Protein AF-0000000070241646 (afdb_homodimer)

Foldseek 3Di:
DCQQVLVQQLVCPDPVCPPWDKGKGDPDQQKIKMKTWAAQVQDDPVQFRDCVVVVVRQVVGNLSSLCSNPRWFRKDWDDKDKDFDDTDRGAMKMKIKGWPDDDQAKTKMKIWIAGPVGDTGMIMMTMMGGDPHTDDVVSRRDDDD/DCQQVLVQQLVCPDPVCPPWDKGKGDPDQQKIKMKTWAAQVQDDPVQFRDCVVVVVRQVVGNLSSLCSNPRWFRKDWDDKDKDFDATDRGAMKMKIKGWPDDDQAKTKMKIWIAGPVGDTGMIMMTMMGGDPHTDDVVSSRDDDD

pLDDT: mean 97.28, std 4.85, range [57.12, 99.0]

Sequence (290 aa):
MDHYRKLERMYHETPCNSDLDLTLSITGPGEAELRLAVDESMHHAADGVHGSYYFKALDDATFFAANSLIEDVFVLTTDFHIQLTRPVSTGQLRAEAEVVNDHPRQLIADGVLYDGDGNQLARGTGTFGKSDVELDAEMGYELSSMDHYRKLERMYHETPCNSDLDLTLSITGPGEAELRLAVDESMHHAADGVHGSYYFKALDDATFFAANSLIEDVFVLTTDFHIQLTRPVSTGQLRAEAEVVNDHPRQLIADGVLYDGDGNQLARGTGTFGKSDVELDAEMGYELSS

Structure (mmCIF, N/CA/C/O backbone):
data_AF-0000000070241646-model_v1
#
loop_
_entity.id
_entity.type
_entity.pdbx_description
1 polymer 'Esterase domain protein'
#
loop_
_atom_site.group_PDB
_atom_site.id
_atom_site.type_symbol
_atom_site.label_atom_id
_atom_site.label_alt_id
_atom_site.label_comp_id
_atom_site.label_asym_id
_atom_site.label_entity_id
_atom_site.label_seq_id
_atom_site.pdbx_PDB_ins_code
_atom_site.Cartn_x
_atom_site.Cartn_y
_atom_site.Cartn_z
_atom_site.occupancy
_atom_site.B_iso_or_equiv
_atom_site.auth_seq_id
_atom_site.auth_comp_id
_atom_site.auth_asym_id
_atom_site.auth_atom_id
_atom_site.pdbx_PDB_model_num
ATOM 1 N N . MET A 1 1 ? 0.941 28.469 13.008 1 57.94 1 MET A N 1
ATOM 2 C CA . MET A 1 1 ? 2.301 28.719 12.539 1 57.94 1 MET A CA 1
ATOM 3 C C . MET A 1 1 ? 3.139 27.438 12.602 1 57.94 1 MET A C 1
ATOM 5 O O . MET A 1 1 ? 3.924 27.156 11.695 1 57.94 1 MET A O 1
ATOM 9 N N . ASP A 1 2 ? 2.59 26.516 13.508 1 90.12 2 ASP A N 1
ATOM 10 C CA . ASP A 1 2 ? 3.414 25.344 13.812 1 90.12 2 ASP A CA 1
ATOM 11 C C . ASP A 1 2 ? 2.768 24.062 13.289 1 90.12 2 ASP A C 1
ATOM 13 O O . ASP A 1 2 ? 3.076 22.969 13.766 1 90.12 2 ASP A O 1
ATOM 17 N N . HIS A 1 3 ? 1.911 24.375 12.289 1 97.69 3 HIS A N 1
ATOM 18 C CA . HIS A 1 3 ? 1.068 23.281 11.82 1 97.69 3 HIS A CA 1
ATOM 19 C C . HIS A 1 3 ? 1.901 22.188 11.148 1 97.69 3 HIS A C 1
ATOM 21 O O . HIS A 1 3 ? 1.771 21.016 11.477 1 97.69 3 HIS A O 1
ATOM 27 N N . TYR A 1 4 ? 2.852 22.562 10.273 1 98.25 4 TYR A N 1
ATOM 28 C CA . TYR A 1 4 ? 3.656 21.609 9.523 1 98.25 4 TYR A CA 1
ATOM 29 C C . TYR A 1 4 ? 4.535 20.781 10.453 1 98.25 4 TYR A C 1
ATOM 31 O O . TYR A 1 4 ? 4.617 19.562 10.32 1 98.25 4 TYR A O 1
ATOM 39 N N . ARG A 1 5 ? 5.129 21.422 11.383 1 98 5 ARG A N 1
ATOM 40 C CA . ARG A 1 5 ? 6.023 20.75 12.32 1 98 5 ARG A CA 1
ATOM 41 C C . ARG A 1 5 ? 5.242 19.812 13.242 1 98 5 ARG A C 1
ATOM 43 O O . ARG A 1 5 ? 5.719 18.719 13.578 1 98 5 ARG A O 1
ATOM 50 N N . LYS A 1 6 ? 4.09 20.203 13.641 1 98.38 6 LYS A N 1
ATOM 51 C CA . LYS A 1 6 ? 3.24 19.344 14.461 1 98.38 6 LYS A CA 1
ATOM 52 C C . LYS A 1 6 ? 2.811 18.094 13.688 1 98.38 6 LYS A C 1
ATOM 54 O O . LYS A 1 6 ? 2.803 16.984 14.227 1 98.38 6 LYS A O 1
ATOM 59 N N . LEU A 1 7 ? 2.455 18.281 12.406 1 98.56 7 LEU A N 1
ATOM 60 C CA . LEU A 1 7 ? 2.105 17.141 11.562 1 98.56 7 LEU A CA 1
ATOM 61 C C . LEU A 1 7 ? 3.291 16.203 11.406 1 98.56 7 LEU A C 1
ATOM 63 O O . LEU A 1 7 ? 3.129 14.977 11.477 1 98.56 7 LEU A O 1
ATOM 67 N N . GLU A 1 8 ? 4.473 16.766 11.164 1 98.5 8 GLU A N 1
ATOM 68 C CA . GLU A 1 8 ? 5.676 15.953 11.008 1 98.5 8 GLU A CA 1
ATOM 69 C C . GLU A 1 8 ? 5.969 15.141 12.266 1 98.5 8 GLU A C 1
ATOM 71 O O . GLU A 1 8 ? 6.293 13.953 12.188 1 98.5 8 GLU A O 1
ATOM 76 N N . ARG A 1 9 ? 5.824 15.766 13.406 1 97.88 9 ARG A N 1
ATOM 77 C CA . ARG A 1 9 ? 6.023 15.055 14.664 1 97.88 9 ARG A CA 1
ATOM 78 C C . ARG A 1 9 ? 5.004 13.93 14.828 1 97.88 9 ARG A C 1
ATOM 80 O O . ARG A 1 9 ? 5.363 12.812 15.195 1 97.88 9 ARG A O 1
ATOM 87 N N . MET A 1 10 ? 3.752 14.281 14.609 1 98.12 10 MET A N 1
ATOM 88 C CA . MET A 1 10 ? 2.682 13.289 14.68 1 98.12 10 MET A CA 1
ATOM 89 C C . MET A 1 10 ? 3.014 12.07 13.82 1 98.12 10 MET A C 1
ATOM 91 O O . MET A 1 10 ? 2.865 10.938 14.273 1 98.12 10 MET A O 1
ATOM 95 N N . TYR A 1 11 ? 3.51 12.32 12.609 1 98.56 11 TYR A N 1
ATOM 96 C CA . TYR A 1 11 ? 3.879 11.25 11.688 1 98.56 11 TYR A CA 1
ATOM 97 C C . TYR A 1 11 ? 4.988 10.383 12.266 1 98.56 11 TYR A C 1
ATOM 99 O O . TYR A 1 11 ? 4.91 9.156 12.219 1 98.56 11 TYR A O 1
ATOM 107 N N . HIS A 1 12 ? 5.988 11.016 12.812 1 97.44 12 HIS A N 1
ATOM 108 C CA . HIS A 1 12 ? 7.184 10.305 13.258 1 97.44 12 HIS A CA 1
ATOM 109 C C . HIS A 1 12 ? 6.914 9.523 14.539 1 97.44 12 HIS A C 1
ATOM 111 O O . HIS A 1 12 ? 7.621 8.562 14.844 1 97.44 12 HIS A O 1
ATOM 117 N N . GLU A 1 13 ? 5.84 9.844 15.211 1 96.62 13 GLU A N 1
ATOM 118 C CA . GLU A 1 13 ? 5.523 9.18 16.469 1 96.62 13 GLU A CA 1
ATOM 119 C C . GLU A 1 13 ? 4.469 8.094 16.281 1 96.62 13 GLU A C 1
ATOM 121 O O . GLU A 1 13 ? 4.109 7.395 17.234 1 96.62 13 GLU A O 1
ATOM 126 N N . THR A 1 14 ? 4.023 7.98 15.133 1 98 14 THR A N 1
ATOM 127 C CA . THR A 1 14 ? 2.955 7.035 14.836 1 98 14 THR A CA 1
ATOM 128 C C . THR A 1 14 ? 3.48 5.602 14.852 1 98 14 THR A C 1
ATOM 130 O O . THR A 1 14 ? 4.535 5.312 14.281 1 98 14 THR A O 1
ATOM 133 N N . PRO A 1 15 ? 2.742 4.535 15.398 1 98.12 15 PRO A N 1
ATOM 134 C CA . PRO A 1 15 ? 3.23 3.172 15.609 1 98.12 15 PRO A CA 1
ATOM 135 C C . PRO A 1 15 ? 3.689 2.506 14.312 1 98.12 15 PRO A C 1
ATOM 137 O O . PRO A 1 15 ? 4.758 1.892 14.273 1 98.12 15 PRO A O 1
ATOM 140 N N . CYS A 1 16 ? 2.982 2.615 13.25 1 98.25 16 CYS A N 1
ATOM 141 C CA . CYS A 1 16 ? 3.277 1.891 12.023 1 98.25 16 CYS A CA 1
ATOM 142 C C . CYS A 1 16 ? 4.586 2.373 11.406 1 98.25 16 CYS A C 1
ATOM 144 O O . CYS A 1 16 ? 5.098 1.759 10.469 1 98.25 16 CYS A O 1
ATOM 146 N N . ASN A 1 17 ? 5.121 3.459 11.898 1 98.56 17 ASN A N 1
ATOM 147 C CA . ASN A 1 17 ? 6.344 4.02 11.336 1 98.56 17 ASN A CA 1
ATOM 148 C C . ASN A 1 17 ? 7.562 3.66 12.188 1 98.56 17 ASN A C 1
ATOM 150 O O . ASN A 1 17 ? 8.695 3.969 11.812 1 98.56 17 ASN A O 1
ATOM 154 N N . SER A 1 18 ? 7.398 2.963 13.312 1 97.12 18 SER A N 1
ATOM 155 C CA . SER A 1 18 ? 8.414 2.844 14.352 1 97.12 18 SER A CA 1
ATOM 156 C C . SER A 1 18 ? 9.609 2.025 13.875 1 97.12 18 SER A C 1
ATOM 158 O O . SER A 1 18 ? 10.734 2.25 14.305 1 97.12 18 SER A O 1
ATOM 160 N N . ASP A 1 19 ? 9.422 1.144 12.961 1 95.25 19 ASP A N 1
ATOM 161 C CA . ASP A 1 19 ? 10.516 0.271 12.562 1 95.25 19 ASP A CA 1
ATOM 162 C C . ASP A 1 19 ? 11.055 0.662 11.18 1 95.25 19 ASP A C 1
ATOM 164 O O . ASP A 1 19 ? 11.805 -0.094 10.57 1 95.25 19 ASP A O 1
ATOM 168 N N . LEU A 1 20 ? 10.656 1.772 10.719 1 98 20 LEU A N 1
ATOM 169 C CA . LEU A 1 20 ? 11.078 2.229 9.398 1 98 20 LEU A CA 1
ATOM 170 C C . LEU A 1 20 ? 12.031 3.418 9.516 1 98 20 LEU A C 1
ATOM 172 O O . LEU A 1 20 ? 11.867 4.258 10.398 1 98 20 LEU A O 1
ATOM 176 N N . ASP A 1 21 ? 13.047 3.438 8.656 1 98.44 21 ASP A N 1
ATOM 177 C CA . ASP A 1 21 ? 13.914 4.602 8.508 1 98.44 21 ASP A CA 1
ATOM 178 C C . ASP A 1 21 ? 13.328 5.602 7.516 1 98.44 21 ASP A C 1
ATOM 180 O O . ASP A 1 21 ? 13.641 5.551 6.32 1 98.44 21 ASP A O 1
ATOM 184 N N . LEU A 1 22 ? 12.492 6.465 7.953 1 98.25 22 LEU A N 1
ATOM 185 C CA . LEU A 1 22 ? 11.773 7.391 7.094 1 98.25 22 LEU A CA 1
ATOM 186 C C . LEU A 1 22 ? 11.812 8.805 7.66 1 98.25 22 LEU A C 1
ATOM 188 O O . LEU A 1 22 ? 11.977 8.992 8.867 1 98.25 22 LEU A O 1
ATOM 192 N N . THR A 1 23 ? 11.727 9.789 6.789 1 98.69 23 THR A N 1
ATOM 193 C CA . THR A 1 23 ? 11.609 11.203 7.137 1 98.69 23 THR A CA 1
ATOM 194 C C . THR A 1 23 ? 10.555 11.891 6.277 1 98.69 23 THR A C 1
ATOM 196 O O . THR A 1 23 ? 10.633 11.852 5.047 1 98.69 23 THR A O 1
ATOM 199 N N . LEU A 1 24 ? 9.586 12.469 6.887 1 98.88 24 LEU A N 1
ATOM 200 C CA . LEU A 1 24 ? 8.578 13.289 6.234 1 98.88 24 LEU A CA 1
ATOM 201 C C . LEU A 1 24 ? 8.883 14.773 6.406 1 98.88 24 LEU A C 1
ATOM 203 O O . LEU A 1 24 ? 9.219 15.227 7.504 1 98.88 24 LEU A O 1
ATOM 207 N N . SER A 1 25 ? 8.805 15.5 5.352 1 98.81 25 SER A N 1
ATOM 208 C CA . SER A 1 25 ? 8.969 16.953 5.371 1 98.81 25 SER A CA 1
ATOM 209 C C . SER A 1 25 ? 7.836 17.641 4.617 1 98.81 25 SER A C 1
ATOM 211 O O . SER A 1 25 ? 7.613 17.375 3.436 1 98.81 25 SER A O 1
ATOM 213 N N . ILE A 1 26 ? 7.129 18.469 5.301 1 98.81 26 ILE A N 1
ATOM 214 C CA . ILE A 1 26 ? 6.191 19.359 4.637 1 98.81 26 ILE A CA 1
ATOM 215 C C . ILE A 1 26 ? 6.914 20.641 4.215 1 98.81 26 ILE A C 1
ATOM 217 O O . ILE A 1 26 ? 7.324 21.438 5.062 1 98.81 26 ILE A O 1
ATOM 221 N N . THR A 1 27 ? 7.035 20.797 2.908 1 97.94 27 THR A N 1
ATOM 222 C CA . THR A 1 27 ? 7.938 21.797 2.359 1 97.94 27 THR A CA 1
ATOM 223 C C . THR A 1 27 ? 7.184 23.094 2.051 1 97.94 27 THR A C 1
ATOM 225 O O . THR A 1 27 ? 7.801 24.125 1.787 1 97.94 27 THR A O 1
ATOM 228 N N . GLY A 1 28 ? 5.879 23.125 2.051 1 97.94 28 GLY A N 1
ATOM 229 C CA . GLY A 1 28 ? 4.969 24.234 1.802 1 97.94 28 GLY A CA 1
ATOM 230 C C . GLY A 1 28 ? 3.51 23.828 1.802 1 97.94 28 GLY A C 1
ATOM 231 O O . GLY A 1 28 ? 3.195 22.641 1.976 1 97.94 28 GLY A O 1
ATOM 232 N N . PRO A 1 29 ? 2.619 24.906 1.635 1 98.31 29 PRO A N 1
ATOM 233 C CA . PRO A 1 29 ? 1.202 24.547 1.552 1 98.31 29 PRO A CA 1
ATOM 234 C C . PRO A 1 29 ? 0.907 23.578 0.402 1 98.31 29 PRO A C 1
ATOM 236 O O . PRO A 1 29 ? 1.127 23.922 -0.763 1 98.31 29 PRO A O 1
ATOM 239 N N . GLY A 1 30 ? 0.371 22.406 0.752 1 98.75 30 GLY A N 1
ATOM 240 C CA . GLY A 1 30 ? -0.003 21.422 -0.258 1 98.75 30 GLY A CA 1
ATOM 241 C C . GLY A 1 30 ? 1.187 20.688 -0.842 1 98.75 30 GLY A C 1
ATOM 242 O O . GLY A 1 30 ? 1.098 20.125 -1.935 1 98.75 30 GLY A O 1
ATOM 243 N N . GLU A 1 31 ? 2.336 20.766 -0.178 1 98.94 31 GLU A N 1
ATOM 244 C CA . GLU A 1 31 ? 3.545 20.125 -0.688 1 98.94 31 GLU A CA 1
ATOM 245 C C . GLU A 1 31 ? 4.266 19.344 0.414 1 98.94 31 GLU A C 1
ATOM 247 O O . GLU A 1 31 ? 4.461 19.875 1.516 1 98.94 31 GLU A O 1
ATOM 252 N N . ALA A 1 32 ? 4.68 18.094 0.074 1 98.94 32 ALA A N 1
ATOM 253 C CA . ALA A 1 32 ? 5.41 17.266 1.035 1 98.94 32 ALA A CA 1
ATOM 254 C C . ALA A 1 32 ? 6.387 16.328 0.326 1 98.94 32 ALA A C 1
ATOM 256 O O . ALA A 1 32 ? 6.211 16.016 -0.854 1 98.94 32 ALA A O 1
ATOM 257 N N . GLU A 1 33 ? 7.406 15.945 1.045 1 98.94 33 GLU A N 1
ATOM 258 C CA . GLU A 1 33 ? 8.398 14.961 0.619 1 98.94 33 GLU A CA 1
ATOM 259 C C . GLU A 1 33 ? 8.594 13.883 1.681 1 98.94 33 GLU A C 1
ATOM 261 O O . GLU A 1 33 ? 8.672 14.18 2.873 1 98.94 33 GLU A O 1
ATOM 266 N N . LEU A 1 34 ? 8.648 12.656 1.258 1 98.94 34 LEU A N 1
ATOM 267 C CA . LEU A 1 34 ? 8.953 11.531 2.141 1 98.94 34 LEU A CA 1
ATOM 268 C C . LEU A 1 34 ? 10.164 10.75 1.628 1 98.94 34 LEU A C 1
ATOM 270 O O . LEU A 1 34 ? 10.242 10.438 0.438 1 98.94 34 LEU A O 1
ATOM 274 N N . ARG A 1 35 ? 11.094 10.492 2.535 1 98.94 35 ARG A N 1
ATOM 275 C CA . ARG A 1 35 ? 12.234 9.633 2.26 1 98.94 35 ARG A CA 1
ATOM 276 C C . ARG A 1 35 ? 12.195 8.367 3.115 1 98.94 35 ARG A C 1
ATOM 278 O O . ARG A 1 35 ? 11.906 8.438 4.312 1 98.94 35 ARG A O 1
ATOM 285 N N . LEU A 1 36 ? 12.461 7.281 2.484 1 98.88 36 LEU A N 1
ATOM 286 C CA . LEU A 1 36 ? 12.438 5.98 3.145 1 98.88 36 LEU A CA 1
ATOM 287 C C . LEU A 1 36 ? 13.617 5.121 2.705 1 98.88 36 LEU A C 1
ATOM 289 O O . LEU A 1 36 ? 13.773 4.836 1.516 1 98.88 36 LEU A O 1
ATOM 293 N N . ALA A 1 37 ? 14.43 4.711 3.646 1 98.88 37 ALA A N 1
ATOM 294 C CA . ALA A 1 37 ? 15.484 3.75 3.338 1 98.88 37 ALA A CA 1
ATOM 295 C C . ALA A 1 37 ? 14.914 2.35 3.137 1 98.88 37 ALA A C 1
ATOM 297 O O . ALA A 1 37 ? 14.008 1.931 3.869 1 98.88 37 ALA A O 1
ATOM 298 N N . VAL A 1 38 ? 15.484 1.653 2.127 1 98.56 38 VAL A N 1
ATOM 299 C CA . VAL A 1 38 ? 14.977 0.31 1.858 1 98.56 38 VAL A CA 1
ATOM 300 C C . VAL A 1 38 ? 16.141 -0.677 1.81 1 98.56 38 VAL A C 1
ATOM 302 O O . VAL A 1 38 ? 17.281 -0.291 1.537 1 98.56 38 VAL A O 1
ATOM 305 N N . ASP A 1 39 ? 15.812 -1.918 2.168 1 97.56 39 ASP A N 1
ATOM 306 C CA . ASP A 1 39 ? 16.828 -2.969 2.174 1 97.56 39 ASP A CA 1
ATOM 307 C C . ASP A 1 39 ? 16.203 -4.336 1.917 1 97.56 39 ASP A C 1
ATOM 309 O O . ASP A 1 39 ? 15.031 -4.43 1.53 1 97.56 39 ASP A O 1
ATOM 313 N N . GLU A 1 40 ? 16.953 -5.41 2.152 1 98 40 GLU A N 1
ATOM 314 C CA . GLU A 1 40 ? 16.578 -6.762 1.753 1 98 40 GLU A CA 1
ATOM 315 C C . GLU A 1 40 ? 15.391 -7.266 2.57 1 98 40 GLU A C 1
ATOM 317 O O . GLU A 1 40 ? 14.625 -8.117 2.105 1 98 40 GLU A O 1
ATOM 322 N N . SER A 1 41 ? 15.211 -6.789 3.754 1 98.12 41 SER A N 1
ATOM 323 C CA . SER A 1 41 ? 14.094 -7.246 4.574 1 98.12 41 SER A CA 1
ATOM 324 C C . SER A 1 41 ? 12.758 -6.863 3.947 1 98.12 41 SER A C 1
ATOM 326 O O . SER A 1 41 ? 11.719 -7.418 4.305 1 98.12 41 SER A O 1
ATOM 328 N N . MET A 1 42 ? 12.766 -5.938 2.949 1 98.62 42 MET A N 1
ATOM 329 C CA . MET A 1 42 ? 11.555 -5.398 2.338 1 98.62 42 MET A CA 1
ATOM 330 C C . MET A 1 42 ? 11.297 -6.043 0.98 1 98.62 42 MET A C 1
ATOM 332 O O . MET A 1 42 ? 10.406 -5.617 0.244 1 98.62 42 MET A O 1
ATOM 336 N N . HIS A 1 43 ? 12.031 -7.082 0.643 1 98.62 43 HIS A N 1
ATOM 337 C CA . HIS A 1 43 ? 11.969 -7.668 -0.694 1 98.62 43 HIS A CA 1
ATOM 338 C C . HIS A 1 43 ? 10.805 -8.641 -0.819 1 98.62 43 HIS A C 1
ATOM 340 O O . HIS A 1 43 ? 10.523 -9.406 0.11 1 98.62 43 HIS A O 1
ATOM 346 N N . HIS A 1 44 ? 10.172 -8.555 -2.025 1 98.06 44 HIS A N 1
ATOM 347 C CA . HIS A 1 44 ? 9.352 -9.68 -2.469 1 98.06 44 HIS A CA 1
ATOM 348 C C . HIS A 1 44 ? 10.203 -10.781 -3.078 1 98.06 44 HIS A C 1
ATOM 350 O O . HIS A 1 44 ? 11.438 -10.734 -2.996 1 98.06 44 HIS A O 1
ATOM 356 N N . ALA A 1 45 ? 9.562 -11.781 -3.674 1 97.25 45 ALA A N 1
ATOM 357 C CA . ALA A 1 45 ? 10.234 -13.023 -4.039 1 97.25 45 ALA A CA 1
ATOM 358 C C . ALA A 1 45 ? 11.211 -12.805 -5.184 1 97.25 45 ALA A C 1
ATOM 360 O O . ALA A 1 45 ? 12.172 -13.562 -5.344 1 97.25 45 ALA A O 1
ATOM 361 N N . ALA A 1 46 ? 10.969 -11.727 -5.977 1 97.06 46 ALA A N 1
ATOM 362 C CA . ALA A 1 46 ? 11.828 -11.469 -7.129 1 97.06 46 ALA A CA 1
ATOM 363 C C . ALA A 1 46 ? 12.945 -10.492 -6.777 1 97.06 46 ALA A C 1
ATOM 365 O O . ALA A 1 46 ? 13.438 -9.766 -7.645 1 97.06 46 ALA A O 1
ATOM 366 N N . ASP A 1 47 ? 13.25 -10.242 -5.508 1 96.62 47 ASP A N 1
ATOM 367 C CA . ASP A 1 47 ? 14.414 -9.547 -4.984 1 96.62 47 ASP A CA 1
ATOM 368 C C . ASP A 1 47 ? 14.273 -8.031 -5.164 1 96.62 47 ASP A C 1
ATOM 370 O O . ASP A 1 47 ? 15.273 -7.316 -5.246 1 96.62 47 ASP A O 1
ATOM 374 N N . GLY A 1 48 ? 13.188 -7.582 -5.336 1 98 48 GLY A N 1
ATOM 375 C CA . GLY A 1 48 ? 12.875 -6.16 -5.301 1 98 48 GLY A CA 1
ATOM 376 C C . GLY A 1 48 ? 12.055 -5.762 -4.09 1 98 48 GLY A C 1
ATOM 377 O O . GLY A 1 48 ? 11.414 -6.605 -3.459 1 98 48 GLY A O 1
ATOM 378 N N . VAL A 1 49 ? 12.148 -4.457 -3.781 1 98.75 49 VAL A N 1
ATOM 379 C CA . VAL A 1 49 ? 11.305 -3.924 -2.715 1 98.75 49 VAL A CA 1
ATOM 380 C C . VAL A 1 49 ? 9.828 -4.105 -3.078 1 98.75 49 VAL A C 1
ATOM 382 O O . VAL A 1 49 ? 9.43 -3.834 -4.211 1 98.75 49 VAL A O 1
ATOM 385 N N . HIS A 1 50 ? 9.078 -4.613 -2.158 1 98.88 50 HIS A N 1
ATOM 386 C CA . HIS A 1 50 ? 7.656 -4.859 -2.385 1 98.88 50 HIS A CA 1
ATOM 387 C C . HIS A 1 50 ? 6.902 -3.555 -2.631 1 98.88 50 HIS A C 1
ATOM 389 O O . HIS A 1 50 ? 7.168 -2.547 -1.972 1 98.88 50 HIS A O 1
ATOM 395 N N . GLY A 1 51 ? 5.848 -3.527 -3.465 1 98.81 51 GLY A N 1
ATOM 396 C CA . GLY A 1 51 ? 5.066 -2.367 -3.867 1 98.81 51 GLY A CA 1
ATOM 397 C C . GLY A 1 51 ? 4.391 -1.671 -2.701 1 98.81 51 GLY A C 1
ATOM 398 O O . GLY A 1 51 ? 4.062 -0.485 -2.785 1 98.81 51 GLY A O 1
ATOM 399 N N . SER A 1 52 ? 4.133 -2.367 -1.574 1 98.81 52 SER A N 1
ATOM 400 C CA . SER A 1 52 ? 3.473 -1.759 -0.424 1 98.81 52 SER A CA 1
ATOM 401 C C . SER A 1 52 ? 4.309 -0.622 0.155 1 98.81 52 SER A C 1
ATOM 403 O O . SER A 1 52 ? 3.766 0.323 0.73 1 98.81 52 SER A O 1
ATOM 405 N N . TYR A 1 53 ? 5.641 -0.666 -0.036 1 98.81 53 TYR A N 1
ATOM 406 C CA . TYR A 1 53 ? 6.484 0.418 0.45 1 98.81 53 TYR A CA 1
ATOM 407 C C . TYR A 1 53 ? 6.453 1.604 -0.506 1 98.81 53 TYR A C 1
ATOM 409 O O . TYR A 1 53 ? 6.547 2.758 -0.078 1 98.81 53 TYR A O 1
ATOM 417 N N . TYR A 1 54 ? 6.332 1.286 -1.845 1 98.94 54 TYR A N 1
ATOM 418 C CA . TYR A 1 54 ? 6.062 2.359 -2.795 1 98.94 54 TYR A CA 1
ATOM 419 C C . TYR A 1 54 ? 4.754 3.066 -2.463 1 98.94 54 TYR A C 1
ATOM 421 O O . TYR A 1 54 ? 4.703 4.297 -2.404 1 98.94 54 TYR A O 1
ATOM 429 N N . PHE A 1 55 ? 3.758 2.242 -2.227 1 98.94 55 PHE A N 1
ATOM 430 C CA . PHE A 1 55 ? 2.445 2.764 -1.86 1 98.94 55 PHE A CA 1
ATOM 431 C C . PHE A 1 55 ? 2.535 3.621 -0.604 1 98.94 55 PHE A C 1
ATOM 433 O O . PHE A 1 55 ? 2.031 4.746 -0.577 1 98.94 55 PHE A O 1
ATOM 440 N N . LYS A 1 56 ? 3.098 3.135 0.422 1 98.94 56 LYS A N 1
ATOM 441 C CA . LYS A 1 56 ? 3.203 3.871 1.679 1 98.94 56 LYS A CA 1
ATOM 442 C C . LYS A 1 56 ? 3.877 5.223 1.468 1 98.94 56 LYS A C 1
ATOM 444 O O . LYS A 1 56 ? 3.402 6.242 1.975 1 98.94 56 LYS A O 1
ATOM 449 N N . ALA A 1 57 ? 4.992 5.211 0.752 1 98.94 57 ALA A N 1
ATOM 450 C CA . ALA A 1 57 ? 5.734 6.453 0.534 1 98.94 57 ALA A CA 1
ATOM 451 C C . ALA A 1 57 ? 4.875 7.48 -0.197 1 98.94 57 ALA A C 1
ATOM 453 O O . ALA A 1 57 ? 4.789 8.641 0.22 1 98.94 57 ALA A O 1
ATOM 454 N N . LEU A 1 58 ? 4.25 7.023 -1.27 1 99 58 LEU A N 1
ATOM 455 C CA . LEU A 1 58 ? 3.443 7.934 -2.078 1 99 58 LEU A CA 1
ATOM 456 C C . LEU A 1 58 ? 2.193 8.367 -1.321 1 99 58 LEU A C 1
ATOM 458 O O . LEU A 1 58 ? 1.836 9.547 -1.328 1 99 58 LEU A O 1
ATOM 462 N N . ASP A 1 59 ? 1.51 7.445 -0.68 1 99 59 ASP A N 1
ATOM 463 C CA . ASP A 1 59 ? 0.304 7.746 0.086 1 99 59 ASP A CA 1
ATOM 464 C C . ASP A 1 59 ? 0.6 8.734 1.214 1 99 59 ASP A C 1
ATOM 466 O O . ASP A 1 59 ? -0.103 9.734 1.37 1 99 59 ASP A O 1
ATOM 470 N N . ASP A 1 60 ? 1.641 8.461 1.961 1 98.94 60 ASP A N 1
ATOM 471 C CA . ASP A 1 60 ? 1.984 9.336 3.074 1 98.94 60 ASP A CA 1
ATOM 472 C C . ASP A 1 60 ? 2.342 10.734 2.58 1 98.94 60 ASP A C 1
ATOM 474 O O . ASP A 1 60 ? 1.897 11.734 3.15 1 98.94 60 ASP A O 1
ATOM 478 N N . ALA A 1 61 ? 3.168 10.812 1.502 1 98.94 61 ALA A N 1
ATOM 479 C CA . ALA A 1 61 ? 3.543 12.125 0.979 1 98.94 61 ALA A CA 1
ATOM 480 C C . ALA A 1 61 ? 2.312 12.898 0.518 1 98.94 61 ALA A C 1
ATOM 482 O O . ALA A 1 61 ? 2.156 14.078 0.848 1 98.94 61 ALA A O 1
ATOM 483 N N . THR A 1 62 ? 1.445 12.242 -0.254 1 98.94 62 THR A N 1
ATOM 484 C CA . THR A 1 62 ? 0.261 12.93 -0.761 1 98.94 62 THR A CA 1
ATOM 485 C C . THR A 1 62 ? -0.705 13.25 0.375 1 98.94 62 THR A C 1
ATOM 487 O O . THR A 1 62 ? -1.328 14.32 0.382 1 98.94 62 THR A O 1
ATOM 490 N N . PHE A 1 63 ? -0.88 12.359 1.32 1 98.94 63 PHE A N 1
ATOM 491 C CA . PHE A 1 63 ? -1.73 12.562 2.488 1 98.94 63 PHE A CA 1
ATOM 492 C C . PHE A 1 63 ? -1.315 13.812 3.25 1 98.94 63 PHE A C 1
ATOM 494 O O . PHE A 1 63 ? -2.15 14.672 3.539 1 98.94 63 PHE A O 1
ATOM 501 N N . PHE A 1 64 ? -0.042 13.953 3.521 1 98.88 64 PHE A N 1
ATOM 502 C CA . PHE A 1 64 ? 0.391 15.055 4.371 1 98.88 64 PHE A CA 1
ATOM 503 C C . PHE A 1 64 ? 0.485 16.359 3.576 1 98.88 64 PHE A C 1
ATOM 505 O O . PHE A 1 64 ? 0.373 17.438 4.141 1 98.88 64 PHE A O 1
ATOM 512 N N . ALA A 1 65 ? 0.741 16.234 2.234 1 98.88 65 ALA A N 1
ATOM 513 C CA . ALA A 1 65 ? 0.497 17.406 1.417 1 98.88 65 ALA A CA 1
ATOM 514 C C . ALA A 1 65 ? -0.929 17.922 1.604 1 98.88 65 ALA A C 1
ATOM 516 O O . ALA A 1 65 ? -1.14 19.109 1.879 1 98.88 65 ALA A O 1
ATOM 517 N N . ALA A 1 66 ? -1.894 17.062 1.545 1 98.81 66 ALA A N 1
ATOM 518 C CA . ALA A 1 66 ? -3.299 17.422 1.705 1 98.81 66 ALA A CA 1
ATOM 519 C C . ALA A 1 66 ? -3.57 17.953 3.109 1 98.81 66 ALA A C 1
ATOM 521 O O . ALA A 1 66 ? -4.172 19.016 3.273 1 98.81 66 ALA A O 1
ATOM 522 N N . ASN A 1 67 ? -3.074 17.234 4.121 1 98.62 67 ASN A N 1
ATOM 523 C CA . ASN A 1 67 ? -3.359 17.625 5.496 1 98.62 67 ASN A CA 1
ATOM 524 C C . ASN A 1 67 ? -2.668 18.938 5.863 1 98.62 67 ASN A C 1
ATOM 526 O O . ASN A 1 67 ? -3.055 19.594 6.824 1 98.62 67 ASN A O 1
ATOM 530 N N . SER A 1 68 ? -1.656 19.297 5.168 1 98.62 68 SER A N 1
ATOM 531 C CA . SER A 1 68 ? -0.988 20.578 5.402 1 98.62 68 SER A CA 1
ATOM 532 C C . SER A 1 68 ? -1.939 21.75 5.18 1 98.62 68 SER A C 1
ATOM 534 O O . SER A 1 68 ? -1.709 22.844 5.691 1 98.62 68 SER A O 1
ATOM 536 N N . LEU A 1 69 ? -3.025 21.547 4.402 1 98.25 69 LEU A N 1
ATOM 537 C CA . LEU A 1 69 ? -3.959 22.609 4.062 1 98.25 69 LEU A CA 1
ATOM 538 C C . LEU A 1 69 ? -5.137 22.625 5.027 1 98.25 69 LEU A C 1
ATOM 540 O O . LEU A 1 69 ? -6 23.5 4.945 1 98.25 69 LEU A O 1
ATOM 544 N N . ILE A 1 70 ? -5.195 21.656 5.914 1 97.69 70 ILE A N 1
ATOM 545 C CA . ILE A 1 70 ? -6.301 21.5 6.848 1 97.69 70 ILE A CA 1
ATOM 546 C C . ILE A 1 70 ? -5.777 21.531 8.281 1 97.69 70 ILE A C 1
ATOM 548 O O . ILE A 1 70 ? -5.125 20.594 8.734 1 97.69 70 ILE A O 1
ATOM 552 N N . GLU A 1 71 ? -6.066 22.484 9.062 1 95.69 71 GLU A N 1
ATOM 553 C CA . GLU A 1 71 ? -5.375 22.734 10.32 1 95.69 71 GLU A CA 1
ATOM 554 C C . GLU A 1 71 ? -6.16 22.156 11.5 1 95.69 71 GLU A C 1
ATOM 556 O O . GLU A 1 71 ? -5.617 22 12.594 1 95.69 71 GLU A O 1
ATOM 561 N N . ASP A 1 72 ? -7.359 21.766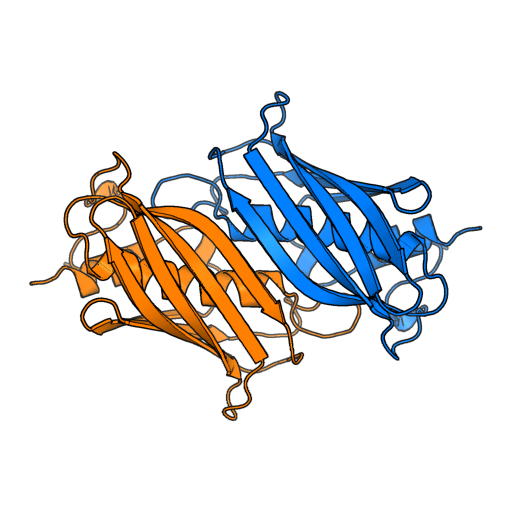 11.305 1 95.81 72 ASP A N 1
ATOM 562 C CA . ASP A 1 72 ? -8.172 21.484 12.477 1 95.81 72 ASP A CA 1
ATOM 563 C C . ASP A 1 72 ? -8.461 19.984 12.609 1 95.81 72 ASP A C 1
ATOM 565 O O . ASP A 1 72 ? -8.656 19.484 13.719 1 95.81 72 ASP A O 1
ATOM 569 N N . VAL A 1 73 ? -8.523 19.312 11.5 1 97.69 73 VAL A N 1
ATOM 570 C CA . VAL A 1 73 ? -8.922 17.906 11.578 1 97.69 73 VAL A CA 1
ATOM 571 C C . VAL A 1 73 ? -7.949 17.047 10.766 1 97.69 73 VAL A C 1
ATOM 573 O O . VAL A 1 73 ? -7.27 17.562 9.867 1 97.69 73 VAL A O 1
ATOM 576 N N . PHE A 1 74 ? -7.895 15.758 11.172 1 97.75 74 PHE A N 1
ATOM 577 C CA . PHE A 1 74 ? -7.234 14.711 10.398 1 97.75 74 PHE A CA 1
ATOM 578 C C . PHE A 1 74 ? -7.977 14.453 9.094 1 97.75 74 PHE A C 1
ATOM 580 O O . PHE A 1 74 ? -9.211 14.469 9.062 1 97.75 74 PHE A O 1
ATOM 587 N N . VAL A 1 75 ? -7.285 14.266 7.957 1 98 75 VAL A N 1
ATOM 588 C CA . VAL A 1 75 ? -7.969 13.859 6.734 1 98 75 VAL A CA 1
ATOM 589 C C . VAL A 1 75 ? -7.902 12.336 6.582 1 98 75 VAL A C 1
ATOM 591 O O . VAL A 1 75 ? -7.227 11.664 7.355 1 98 75 VAL A O 1
ATOM 594 N N . LEU A 1 76 ? -8.719 11.812 5.652 1 98.19 76 LEU A N 1
ATOM 595 C CA . LEU A 1 76 ? -8.773 10.383 5.367 1 98.19 76 LEU A CA 1
ATOM 596 C C . LEU A 1 76 ? -8.523 10.109 3.889 1 98.19 76 LEU A C 1
ATOM 598 O O . LEU A 1 76 ? -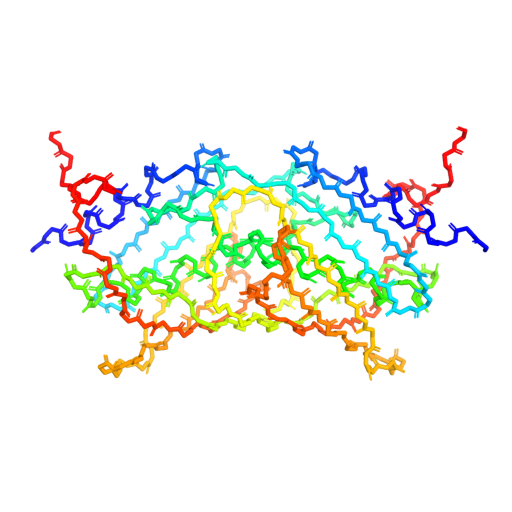9.008 10.844 3.029 1 98.19 76 LEU A O 1
ATOM 602 N N . THR A 1 77 ? -7.77 9.109 3.617 1 98.81 77 THR A N 1
ATOM 603 C CA . THR A 1 77 ? -7.648 8.609 2.254 1 98.81 77 THR A CA 1
ATOM 604 C C . THR A 1 77 ? -8.883 7.805 1.861 1 98.81 77 THR A C 1
ATOM 606 O O . THR A 1 77 ? -9.258 6.852 2.547 1 98.81 77 THR A O 1
ATOM 609 N N . THR A 1 78 ? -9.477 8.156 0.728 1 98.69 78 THR A N 1
ATOM 610 C CA . THR A 1 78 ? -10.656 7.414 0.29 1 98.69 78 THR A CA 1
ATOM 611 C C . THR A 1 78 ? -10.359 6.621 -0.979 1 98.69 78 THR A C 1
ATOM 613 O O . THR A 1 78 ? -11.039 5.641 -1.278 1 98.69 78 THR A O 1
ATOM 616 N N . ASP A 1 79 ? -9.406 7.113 -1.691 1 98.81 79 ASP A N 1
ATOM 617 C CA . ASP A 1 79 ? -9.031 6.512 -2.965 1 98.81 79 ASP A CA 1
ATOM 618 C C . ASP A 1 79 ? -7.551 6.746 -3.27 1 98.81 79 ASP A C 1
ATOM 620 O O . ASP A 1 79 ? -7.02 7.828 -2.996 1 98.81 79 ASP A O 1
ATOM 624 N N . PHE A 1 80 ? -6.918 5.746 -3.834 1 99 80 PHE A N 1
ATOM 625 C CA . PHE A 1 80 ? -5.531 5.914 -4.254 1 99 80 PHE A CA 1
ATOM 626 C C . PHE A 1 80 ? -5.234 5.07 -5.488 1 99 80 PHE A C 1
ATOM 628 O O . PHE A 1 80 ? -5.648 3.912 -5.57 1 99 80 PHE A O 1
ATOM 635 N N . HIS A 1 81 ? -4.578 5.672 -6.422 1 99 81 HIS A N 1
ATOM 636 C CA . HIS A 1 81 ? -4.09 5.004 -7.621 1 99 81 HIS A CA 1
ATOM 637 C C . HIS A 1 81 ? -2.568 5.082 -7.715 1 99 81 HIS A C 1
ATOM 639 O O . HIS A 1 81 ? -1.982 6.148 -7.52 1 99 81 HIS A O 1
ATOM 645 N N . ILE A 1 82 ? -1.95 3.906 -7.973 1 99 82 ILE A N 1
ATOM 646 C CA . ILE A 1 82 ? -0.495 3.883 -8.086 1 99 82 ILE A CA 1
ATOM 647 C C . ILE A 1 82 ? -0.086 3.139 -9.352 1 99 82 ILE A C 1
ATOM 649 O O . ILE A 1 82 ? -0.663 2.102 -9.688 1 99 82 ILE A O 1
ATOM 653 N N . GLN A 1 83 ? 0.82 3.709 -10.07 1 98.94 83 GLN A N 1
ATOM 654 C CA . GLN A 1 83 ? 1.477 3.098 -11.227 1 98.94 83 GLN A CA 1
ATOM 655 C C . GLN A 1 83 ? 2.93 2.756 -10.914 1 98.94 83 GLN A C 1
ATOM 657 O O . GLN A 1 83 ? 3.697 3.617 -10.477 1 98.94 83 GLN A O 1
ATOM 662 N N . LEU A 1 84 ? 3.25 1.506 -11.07 1 98.81 84 LEU A N 1
ATOM 663 C CA . LEU A 1 84 ? 4.598 1.014 -10.812 1 98.81 84 LEU A CA 1
ATOM 664 C C . LEU A 1 84 ? 5.355 0.781 -12.109 1 98.81 84 LEU A C 1
ATOM 666 O O . LEU A 1 84 ? 4.898 0.027 -12.977 1 98.81 84 LEU A O 1
ATOM 670 N N . THR A 1 85 ? 6.609 1.403 -12.188 1 98.06 85 THR A N 1
ATOM 671 C CA . THR A 1 85 ? 7.246 1.377 -13.5 1 98.06 85 THR A CA 1
ATOM 672 C C . THR A 1 85 ? 8.641 0.762 -13.414 1 98.06 85 THR A C 1
ATOM 674 O O . THR A 1 85 ? 9.172 0.27 -14.414 1 98.06 85 THR A O 1
ATOM 677 N N . ARG A 1 86 ? 9.289 0.885 -12.32 1 97.75 86 ARG A N 1
ATOM 678 C CA . ARG A 1 86 ? 10.648 0.382 -12.172 1 97.75 86 ARG A CA 1
ATOM 679 C C . ARG A 1 86 ? 10.875 -0.197 -10.773 1 97.75 86 ARG A C 1
ATOM 681 O O . ARG A 1 86 ? 10.438 0.385 -9.781 1 97.75 86 ARG A O 1
ATOM 688 N N . PRO A 1 87 ? 11.578 -1.311 -10.727 1 97.75 87 PRO A N 1
ATOM 689 C CA . PRO A 1 87 ? 11.898 -1.871 -9.414 1 97.75 87 PRO A CA 1
ATOM 690 C C . PRO A 1 87 ? 13.148 -1.244 -8.797 1 97.75 87 PRO A C 1
ATOM 692 O O . PRO A 1 87 ? 13.953 -0.632 -9.508 1 97.75 87 PRO A O 1
ATOM 695 N N . VAL A 1 88 ? 13.258 -1.332 -7.441 1 97.94 88 VAL A N 1
ATOM 696 C CA . VAL A 1 88 ? 14.469 -1.025 -6.691 1 97.94 88 VAL A CA 1
ATOM 697 C C . VAL A 1 88 ? 14.719 -2.109 -5.645 1 97.94 88 VAL A C 1
ATOM 699 O O . VAL A 1 88 ? 13.781 -2.732 -5.148 1 97.94 88 VAL A O 1
ATOM 702 N N . SER A 1 89 ? 16 -2.316 -5.332 1 97.62 89 SER A N 1
ATOM 703 C CA . SER A 1 89 ? 16.312 -3.361 -4.359 1 97.62 89 SER A CA 1
ATOM 704 C C . SER A 1 89 ? 16.922 -2.773 -3.094 1 97.62 89 SER A C 1
ATOM 706 O O . SER A 1 89 ? 16.781 -3.34 -2.008 1 97.62 89 SER A O 1
ATOM 708 N N . THR A 1 90 ? 17.656 -1.702 -3.252 1 97 90 THR A N 1
ATOM 709 C CA . THR A 1 90 ? 18.312 -1.087 -2.102 1 97 90 THR A CA 1
ATOM 710 C C . THR A 1 90 ? 18.406 0.426 -2.277 1 97 90 THR A C 1
ATOM 712 O O . THR A 1 90 ? 18.047 0.957 -3.332 1 97 90 THR A O 1
ATOM 715 N N . GLY A 1 91 ? 18.75 1.092 -1.19 1 9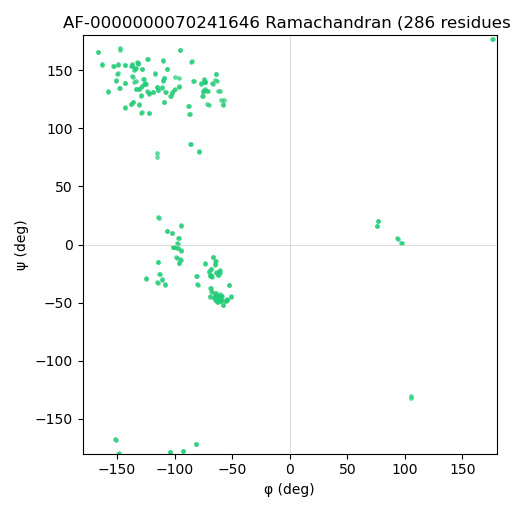8 91 GLY A N 1
ATOM 716 C CA . GLY A 1 91 ? 18.922 2.535 -1.246 1 98 91 GLY A CA 1
ATOM 717 C C . GLY A 1 91 ? 17.781 3.297 -0.599 1 98 91 GLY A C 1
ATOM 718 O O . GLY A 1 91 ? 17.422 3.025 0.547 1 98 91 GLY A O 1
ATOM 719 N N . GLN A 1 92 ? 17.344 4.266 -1.375 1 98.44 92 GLN A N 1
ATOM 720 C CA . GLN A 1 92 ? 16.344 5.16 -0.799 1 98.44 92 GLN A CA 1
ATOM 721 C C . GLN A 1 92 ? 15.188 5.391 -1.769 1 98.44 92 GLN A C 1
ATOM 723 O O . GLN A 1 92 ? 15.406 5.539 -2.975 1 98.44 92 GLN A O 1
ATOM 728 N N . LEU A 1 93 ? 14 5.426 -1.201 1 98.94 93 LEU A N 1
ATOM 729 C CA . LEU A 1 93 ? 12.82 5.957 -1.887 1 98.94 93 LEU A CA 1
ATOM 730 C C . LEU A 1 93 ? 12.586 7.414 -1.504 1 98.94 93 LEU A C 1
ATOM 732 O O . LEU A 1 93 ? 12.672 7.773 -0.328 1 98.94 93 LEU A O 1
ATOM 736 N N . ARG A 1 94 ? 12.305 8.188 -2.508 1 98.94 94 ARG A N 1
ATOM 737 C CA . ARG A 1 94 ? 11.938 9.578 -2.283 1 98.94 94 ARG A CA 1
ATOM 738 C C . ARG A 1 94 ? 10.633 9.922 -3 1 98.94 94 ARG A C 1
ATOM 740 O O . ARG A 1 94 ? 10.586 9.945 -4.23 1 98.94 94 ARG A O 1
ATOM 747 N N . ALA A 1 95 ? 9.617 10.211 -2.268 1 99 95 ALA A N 1
ATOM 748 C CA . ALA A 1 95 ? 8.336 10.617 -2.824 1 99 95 ALA A CA 1
ATOM 749 C C . ALA A 1 95 ? 8.141 12.125 -2.713 1 99 95 ALA A C 1
ATOM 751 O O . ALA A 1 95 ? 8.336 12.703 -1.642 1 99 95 ALA A O 1
ATOM 752 N N . GLU A 1 96 ? 7.773 12.727 -3.777 1 98.94 96 GLU A N 1
ATOM 753 C CA . GLU A 1 96 ? 7.363 14.133 -3.812 1 98.94 96 GLU A CA 1
ATOM 754 C C . GLU A 1 96 ? 5.891 14.266 -4.184 1 98.94 96 GLU A C 1
ATOM 756 O O . GLU A 1 96 ? 5.422 13.641 -5.133 1 98.94 96 GLU A O 1
ATOM 761 N N . ALA A 1 97 ? 5.223 15.086 -3.406 1 98.94 97 ALA A N 1
ATOM 762 C CA . ALA A 1 97 ? 3.777 15.156 -3.613 1 98.94 97 ALA A CA 1
ATOM 763 C C . ALA A 1 97 ? 3.285 16.594 -3.561 1 98.94 97 ALA A C 1
ATOM 765 O O . ALA A 1 97 ? 3.881 17.438 -2.881 1 98.94 97 ALA A O 1
ATOM 766 N N . GLU A 1 98 ? 2.18 16.828 -4.254 1 98.94 98 GLU A N 1
ATOM 767 C CA . GLU A 1 98 ? 1.531 18.141 -4.242 1 98.94 98 GLU A CA 1
ATOM 768 C C . GLU A 1 98 ? 0.022 18 -4.426 1 98.94 98 GLU A C 1
ATOM 770 O O . GLU A 1 98 ? -0.444 17.172 -5.207 1 98.94 98 GLU A O 1
ATOM 775 N N . VAL A 1 99 ? -0.696 18.906 -3.795 1 98.94 99 VAL A N 1
ATOM 776 C CA . VAL A 1 99 ? -2.137 18.984 -4.012 1 98.94 99 VAL A CA 1
ATOM 777 C C . VAL A 1 99 ? -2.424 19.625 -5.363 1 98.94 99 VAL A C 1
ATOM 779 O O . VAL A 1 99 ? -1.895 20.703 -5.672 1 98.94 99 VAL A O 1
ATOM 782 N N . VAL A 1 100 ? -3.305 18.969 -6.109 1 98.94 100 VAL A N 1
ATOM 783 C CA . VAL A 1 100 ? -3.586 19.469 -7.449 1 98.94 100 VAL A CA 1
ATOM 784 C C . VAL A 1 100 ? -5.035 19.938 -7.531 1 98.94 100 VAL A C 1
ATOM 786 O O . VAL A 1 100 ? -5.418 20.625 -8.477 1 98.94 100 VAL A O 1
ATOM 789 N N . ASN A 1 101 ? -5.781 19.562 -6.605 1 98.69 101 ASN A N 1
ATOM 790 C CA . ASN A 1 101 ? -7.156 20.031 -6.453 1 98.69 101 ASN A CA 1
ATOM 791 C C . ASN A 1 101 ? -7.523 20.219 -4.984 1 98.69 101 ASN A C 1
ATOM 793 O O . ASN A 1 101 ? -7.492 19.266 -4.203 1 98.69 101 ASN A O 1
ATOM 797 N N . ASP A 1 102 ? -7.832 21.391 -4.645 1 97.38 102 ASP A N 1
ATOM 798 C CA . ASP A 1 102 ? -8.172 21.75 -3.271 1 97.38 102 ASP A CA 1
ATOM 799 C C . ASP A 1 102 ? -9.633 22.203 -3.166 1 97.38 102 ASP A C 1
ATOM 801 O O . ASP A 1 102 ? -9.914 23.391 -3.082 1 97.38 102 ASP A O 1
ATOM 805 N N . HIS A 1 103 ? -10.43 21.297 -3.211 1 94.06 103 HIS A N 1
ATOM 806 C CA . HIS A 1 103 ? -11.859 21.531 -3.035 1 94.06 103 HIS A CA 1
ATOM 807 C C . HIS A 1 103 ? -12.281 21.281 -1.593 1 94.06 103 HIS A C 1
ATOM 809 O O . HIS A 1 103 ? -11.781 20.359 -0.943 1 94.06 103 HIS A O 1
ATOM 815 N N . PRO A 1 104 ? -13.211 22.062 -1.044 1 86.88 104 PRO A N 1
ATOM 816 C CA . PRO A 1 104 ? -13.617 21.984 0.362 1 86.88 104 PRO A CA 1
ATOM 817 C C . PRO A 1 104 ? -14.023 20.562 0.778 1 86.88 104 PRO A C 1
ATOM 819 O O . PRO A 1 104 ? -13.891 20.203 1.947 1 86.88 104 PRO A O 1
ATOM 822 N N . ARG A 1 105 ? -14.625 19.828 -0.092 1 90.94 105 ARG A N 1
ATOM 823 C CA . ARG A 1 105 ? -15.148 18.516 0.268 1 90.94 105 ARG A CA 1
ATOM 824 C C . ARG A 1 105 ? -14.156 17.422 -0.099 1 90.94 105 ARG A C 1
ATOM 826 O O . ARG A 1 105 ? -14.289 16.281 0.352 1 90.94 105 ARG A O 1
ATOM 833 N N . GLN A 1 106 ? -13.211 17.75 -0.919 1 97.44 106 GLN A N 1
ATOM 834 C CA . GLN A 1 106 ? -12.297 16.734 -1.416 1 97.44 106 GLN A CA 1
ATOM 835 C C . GLN A 1 106 ? -10.984 17.344 -1.895 1 97.44 106 GLN A C 1
ATOM 837 O O . GLN A 1 106 ? -10.992 18.281 -2.691 1 97.44 106 GLN A O 1
ATOM 842 N N . LEU A 1 107 ? -9.945 16.75 -1.421 1 98.75 107 LEU A N 1
ATOM 843 C CA . LEU A 1 107 ? -8.625 17.125 -1.932 1 98.75 107 LEU A CA 1
ATOM 844 C C . LEU A 1 107 ? -8.047 16 -2.795 1 98.75 107 LEU A C 1
ATOM 846 O O . LEU A 1 107 ? -8.266 14.82 -2.514 1 98.75 107 LEU A O 1
ATOM 850 N N . ILE A 1 108 ? -7.34 16.406 -3.867 1 98.94 108 ILE A N 1
ATOM 851 C CA . ILE A 1 108 ? -6.605 15.453 -4.691 1 98.94 108 ILE A CA 1
ATOM 852 C C . ILE A 1 108 ? -5.125 15.836 -4.723 1 98.94 108 ILE A C 1
ATOM 854 O O . ILE A 1 108 ? -4.781 17 -4.914 1 98.94 108 ILE A O 1
ATOM 858 N N . ALA A 1 109 ? -4.281 14.914 -4.469 1 98.94 109 ALA A N 1
ATOM 859 C CA . ALA A 1 109 ? -2.84 15.148 -4.527 1 98.94 109 ALA A CA 1
ATOM 860 C C . ALA A 1 109 ? -2.152 14.109 -5.41 1 98.94 109 ALA A C 1
ATOM 862 O O . ALA A 1 109 ? -2.529 12.938 -5.406 1 98.94 109 ALA A O 1
ATOM 863 N N . ASP A 1 110 ? -1.147 14.578 -6.141 1 98.94 110 ASP A N 1
ATOM 864 C CA . ASP A 1 110 ? -0.293 13.734 -6.969 1 98.94 110 ASP A CA 1
ATOM 865 C C . ASP A 1 110 ? 1.088 13.562 -6.34 1 98.94 110 ASP A C 1
ATOM 867 O O . ASP A 1 110 ? 1.552 14.438 -5.605 1 98.94 110 ASP A O 1
ATOM 871 N N . GLY A 1 111 ? 1.701 12.43 -6.625 1 98.94 111 GLY A N 1
ATOM 872 C CA . GLY A 1 111 ? 3.07 12.188 -6.195 1 98.94 111 GLY A CA 1
ATOM 873 C C . GLY A 1 111 ? 3.887 11.414 -7.215 1 98.94 111 GLY A C 1
ATOM 874 O O . GLY A 1 111 ? 3.33 10.703 -8.055 1 98.94 111 GLY A O 1
ATOM 875 N N . VAL A 1 112 ? 5.152 11.617 -7.148 1 99 112 VAL A N 1
ATOM 876 C CA . VAL A 1 112 ? 6.121 10.844 -7.918 1 99 112 VAL A CA 1
ATOM 877 C C . VAL A 1 112 ? 7.172 10.25 -6.98 1 99 112 VAL A C 1
ATOM 879 O O . VAL A 1 112 ? 7.629 10.914 -6.051 1 99 112 VAL A O 1
ATOM 882 N N . LEU A 1 113 ? 7.512 9.016 -7.238 1 99 113 LEU A N 1
ATOM 883 C CA . LEU A 1 113 ? 8.492 8.273 -6.449 1 99 113 LEU A CA 1
ATOM 884 C C . LEU A 1 113 ? 9.797 8.102 -7.219 1 99 113 LEU A C 1
ATOM 886 O O . LEU A 1 113 ? 9.781 7.66 -8.375 1 99 113 LEU A O 1
ATOM 890 N N . TYR A 1 114 ? 10.836 8.422 -6.535 1 98.94 114 TYR A N 1
ATOM 891 C CA . TYR A 1 114 ? 12.164 8.32 -7.129 1 98.94 114 TYR A CA 1
ATOM 892 C C . TYR A 1 114 ? 13.07 7.422 -6.289 1 98.94 114 TYR A C 1
ATOM 894 O O . TYR A 1 114 ? 12.844 7.246 -5.09 1 98.94 114 TYR A O 1
ATOM 902 N N . ASP A 1 115 ? 14.141 6.922 -6.98 1 98.62 115 ASP A N 1
ATOM 903 C CA . ASP 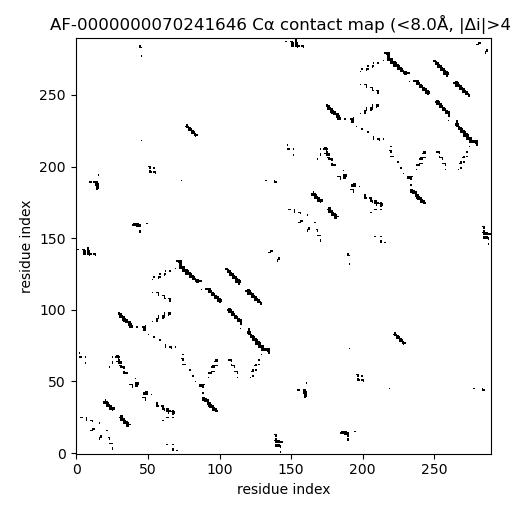A 1 115 ? 15.242 6.344 -6.211 1 98.62 115 ASP A CA 1
ATOM 904 C C . ASP A 1 115 ? 16.312 7.387 -5.922 1 98.62 115 ASP A C 1
ATOM 906 O O . ASP A 1 115 ? 16.141 8.57 -6.223 1 98.62 115 ASP A O 1
ATOM 910 N N . GLY A 1 116 ? 17.406 6.953 -5.258 1 96.38 116 GLY A N 1
ATOM 911 C CA . GLY A 1 116 ? 18.469 7.852 -4.863 1 96.38 116 GLY A CA 1
ATOM 912 C C . GLY A 1 116 ? 19.203 8.477 -6.043 1 96.38 116 GLY A C 1
ATOM 913 O O . GLY A 1 116 ? 19.859 9.5 -5.902 1 96.38 116 GLY A O 1
ATOM 914 N N . ASP A 1 117 ? 19.047 7.906 -7.184 1 96.25 117 ASP A N 1
ATOM 915 C CA . ASP A 1 117 ? 19.734 8.375 -8.375 1 96.25 117 ASP A CA 1
ATOM 916 C C . ASP A 1 117 ? 18.844 9.281 -9.219 1 96.25 117 ASP A C 1
ATOM 918 O O . ASP A 1 117 ? 19.234 9.727 -10.297 1 96.25 117 ASP A O 1
ATOM 922 N N . GLY A 1 118 ? 17.672 9.445 -8.828 1 97.31 118 GLY A N 1
ATOM 923 C CA . GLY A 1 118 ? 16.766 10.352 -9.523 1 97.31 118 GLY A CA 1
ATOM 924 C C . GLY A 1 118 ? 15.906 9.656 -10.555 1 97.31 118 GLY A C 1
ATOM 925 O O . GLY A 1 118 ? 15.172 10.312 -11.297 1 97.31 118 GLY A O 1
ATOM 926 N N . ASN A 1 119 ? 16 8.273 -10.633 1 98.31 119 ASN A N 1
ATOM 927 C CA . ASN A 1 119 ? 15.109 7.535 -11.516 1 98.31 119 ASN A CA 1
ATOM 928 C C . ASN A 1 119 ? 13.695 7.457 -10.945 1 98.31 119 ASN A C 1
ATOM 930 O O . ASN A 1 119 ? 13.516 7.164 -9.758 1 98.31 119 ASN A O 1
ATOM 934 N N . GLN A 1 120 ? 12.719 7.754 -11.867 1 98.81 120 GLN A N 1
ATOM 935 C CA . GLN A 1 120 ? 11.328 7.59 -11.445 1 98.81 120 GLN A CA 1
ATOM 936 C C . GLN A 1 120 ? 10.969 6.117 -11.312 1 98.81 120 GLN A C 1
ATOM 938 O O . GLN A 1 120 ? 11.242 5.316 -12.211 1 98.81 120 GLN A O 1
ATOM 943 N N . LEU A 1 121 ? 10.344 5.758 -10.211 1 98.94 121 LEU A N 1
ATOM 944 C CA . LEU A 1 121 ? 9.984 4.379 -9.891 1 98.94 121 LEU A CA 1
ATOM 945 C C . LEU A 1 121 ? 8.477 4.168 -10.008 1 98.94 121 LEU A C 1
ATOM 947 O O . LEU A 1 121 ? 8.023 3.064 -10.328 1 98.94 121 LEU A O 1
ATOM 951 N N . ALA A 1 122 ? 7.68 5.172 -9.68 1 98.94 122 ALA A N 1
ATOM 952 C CA . ALA A 1 122 ? 6.227 5.07 -9.594 1 98.94 122 ALA A CA 1
ATOM 953 C C . ALA A 1 122 ? 5.582 6.453 -9.523 1 98.94 122 ALA A C 1
ATOM 955 O O . ALA A 1 122 ? 6.27 7.453 -9.297 1 98.94 122 ALA A O 1
ATOM 956 N N . ARG A 1 123 ? 4.324 6.508 -9.734 1 98.94 123 ARG A N 1
ATOM 957 C CA . ARG A 1 123 ? 3.477 7.676 -9.523 1 98.94 123 ARG A CA 1
ATOM 958 C C . ARG A 1 123 ? 2.168 7.285 -8.844 1 98.94 123 ARG A C 1
ATOM 960 O O . ARG A 1 123 ? 1.722 6.145 -8.961 1 98.94 123 ARG A O 1
ATOM 967 N N . GLY A 1 124 ? 1.589 8.211 -8.172 1 98.94 124 GLY A N 1
ATOM 968 C CA . GLY A 1 124 ? 0.327 7.934 -7.508 1 98.94 124 GLY A CA 1
ATOM 969 C C . GLY A 1 124 ? -0.54 9.164 -7.332 1 98.94 124 GLY A C 1
ATOM 970 O O . GLY A 1 124 ? -0.036 10.289 -7.34 1 98.94 124 GLY A O 1
ATOM 971 N N . THR A 1 125 ? -1.792 8.969 -7.254 1 98.94 125 THR A N 1
ATOM 972 C CA . THR A 1 125 ? -2.787 10 -6.977 1 98.94 125 THR A CA 1
ATOM 973 C C . THR A 1 125 ? -3.713 9.57 -5.844 1 98.94 125 THR A C 1
ATOM 975 O O . THR A 1 125 ? -4.254 8.461 -5.863 1 98.94 125 THR A O 1
ATOM 978 N N . GLY A 1 126 ? -3.846 10.406 -4.887 1 98.94 126 GLY A N 1
ATOM 979 C CA . GLY A 1 126 ? -4.723 10.141 -3.758 1 98.94 126 GLY A CA 1
ATOM 980 C C . GLY A 1 126 ? -5.871 11.125 -3.648 1 98.94 126 GLY A C 1
ATOM 981 O O . GLY A 1 126 ? -5.738 12.281 -4.039 1 98.94 126 GLY A O 1
ATOM 982 N N . THR A 1 127 ? -6.988 10.672 -3.172 1 98.94 127 THR A N 1
ATOM 983 C CA . THR A 1 127 ? -8.148 11.477 -2.818 1 98.94 127 THR A CA 1
ATOM 984 C C . THR A 1 127 ? -8.359 11.484 -1.308 1 98.94 127 THR A C 1
ATOM 986 O O . THR A 1 127 ? -8.367 10.43 -0.667 1 98.94 127 THR A O 1
ATOM 989 N N . PHE A 1 128 ? -8.625 12.641 -0.794 1 98.75 128 PHE A N 1
ATOM 990 C CA . PHE A 1 128 ? -8.68 12.828 0.65 1 98.75 128 PHE A CA 1
ATOM 991 C C . PHE A 1 128 ? -9.875 13.695 1.041 1 98.75 128 PHE A C 1
ATOM 993 O O . PHE A 1 128 ? -10.242 14.625 0.316 1 98.75 128 PHE A O 1
ATOM 1000 N N . GLY A 1 129 ? -10.414 13.375 2.141 1 98.12 129 GLY A N 1
ATOM 1001 C CA . GLY A 1 129 ? -11.492 14.172 2.703 1 98.12 129 GLY A CA 1
ATOM 1002 C C . GLY A 1 129 ? -11.297 14.484 4.176 1 98.12 129 GLY A C 1
ATOM 1003 O O . GLY A 1 129 ? -10.602 13.758 4.883 1 98.12 129 GLY A O 1
ATOM 1004 N N . LYS A 1 130 ? -11.93 15.523 4.613 1 97.62 130 LYS A N 1
ATOM 1005 C CA . LYS A 1 130 ? -11.898 15.852 6.035 1 97.62 130 LYS A CA 1
ATOM 1006 C C . LYS A 1 130 ? -12.594 14.773 6.859 1 97.62 130 LYS A C 1
ATOM 1008 O O . LYS A 1 130 ? -13.602 14.211 6.43 1 97.62 130 LYS A O 1
ATOM 1013 N N . SER A 1 131 ? -12.047 14.469 8.016 1 97.19 131 SER A N 1
ATOM 1014 C CA . SER A 1 131 ? -12.68 13.562 8.969 1 97.19 131 SER A CA 1
ATOM 1015 C C . SER A 1 131 ? -13.305 14.328 10.125 1 97.19 131 SER A C 1
ATOM 1017 O O . SER A 1 131 ? -13.344 15.562 10.109 1 97.19 131 SER A O 1
ATOM 1019 N N . ASP A 1 132 ? -13.867 13.594 11.055 1 96.12 132 ASP A N 1
ATOM 1020 C CA . ASP A 1 132 ? -14.398 14.219 12.266 1 96.12 132 ASP A CA 1
ATOM 1021 C C . ASP A 1 132 ? -13.383 14.141 13.406 1 96.12 132 ASP A C 1
ATOM 1023 O O . ASP A 1 132 ? -13.695 14.5 14.547 1 96.12 132 ASP A O 1
ATOM 1027 N N . VAL A 1 133 ? -12.195 13.648 13.094 1 97.06 133 VAL A N 1
ATOM 1028 C CA . VAL A 1 133 ? -11.164 13.492 14.117 1 97.06 133 VAL A CA 1
ATOM 1029 C C . VAL A 1 133 ? -10.352 14.781 14.242 1 97.06 133 VAL A C 1
ATOM 1031 O O . VAL A 1 133 ? -9.625 15.148 13.32 1 97.06 133 VAL A O 1
ATOM 1034 N N . GLU A 1 134 ? -10.367 15.375 15.383 1 97.75 134 GLU A N 1
ATOM 1035 C CA . GLU A 1 134 ? -9.625 16.609 15.617 1 97.75 134 GLU A CA 1
ATOM 1036 C C . GLU A 1 134 ? -8.133 16.328 15.805 1 97.75 134 GLU A C 1
ATOM 1038 O O . GLU A 1 134 ? -7.758 15.367 16.469 1 97.75 134 GLU A O 1
ATOM 1043 N N . LEU A 1 135 ? -7.332 17.188 15.219 1 97.88 135 LEU A N 1
ATOM 1044 C CA . LEU A 1 135 ? -5.902 17.125 15.5 1 97.88 135 LEU A CA 1
ATOM 1045 C C . LEU A 1 135 ? -5.613 17.625 16.922 1 97.88 135 LEU A C 1
ATOM 1047 O O . LEU A 1 135 ? -5.988 18.734 17.281 1 97.88 135 LEU A O 1
ATOM 1051 N N . ASP A 1 136 ? -5.004 16.688 17.688 1 96.25 136 ASP A N 1
ATOM 1052 C CA . ASP A 1 136 ? -4.707 17.109 19.047 1 96.25 136 ASP A CA 1
ATOM 1053 C C . ASP A 1 136 ? -3.445 16.422 19.578 1 96.25 136 ASP A C 1
ATOM 1055 O O . ASP A 1 136 ? -2.818 15.633 18.859 1 96.25 136 ASP A O 1
ATOM 1059 N N . ALA A 1 137 ? -3.135 16.75 20.766 1 95.75 137 ALA A N 1
ATOM 1060 C CA . ALA A 1 137 ? -1.865 16.297 21.344 1 95.75 137 ALA A CA 1
ATOM 1061 C C . ALA A 1 137 ? -1.866 14.797 21.578 1 95.75 137 ALA A C 1
ATOM 1063 O O . ALA A 1 137 ? -0.806 14.164 21.625 1 95.75 137 ALA A O 1
ATOM 1064 N N . GLU A 1 138 ? -2.998 14.172 21.766 1 94.5 138 GLU A N 1
ATOM 1065 C CA . GLU A 1 138 ? -3.084 12.734 22.016 1 94.5 138 GLU A CA 1
ATOM 1066 C C . GLU A 1 138 ? -2.582 11.938 20.812 1 94.5 138 GLU A C 1
ATOM 1068 O O . GLU A 1 138 ? -2.043 10.836 20.969 1 94.5 138 GLU A O 1
ATOM 1073 N N . MET A 1 139 ? -2.648 12.578 19.672 1 95.81 139 MET A N 1
ATOM 1074 C CA . MET A 1 139 ? -2.205 11.898 18.453 1 95.81 139 MET A CA 1
ATOM 1075 C C . MET A 1 139 ? -0.771 12.281 18.109 1 95.81 139 MET A C 1
ATOM 1077 O O . MET A 1 139 ? -0.246 11.867 17.078 1 95.81 139 MET A O 1
ATOM 1081 N N . GLY A 1 140 ? -0.155 13.109 18.891 1 95.5 140 GLY A N 1
ATOM 1082 C CA . GLY A 1 140 ? 1.2 13.57 18.641 1 95.5 140 GLY A CA 1
ATOM 1083 C C . GLY A 1 140 ? 1.252 14.922 17.953 1 95.5 140 GLY A C 1
ATOM 1084 O O . GLY A 1 140 ? 2.334 15.422 17.625 1 95.5 140 GLY A O 1
ATOM 1085 N N . TYR A 1 141 ? 0.141 15.477 17.719 1 97.5 141 TYR A N 1
ATOM 1086 C CA . TYR A 1 141 ? 0.046 16.797 17.094 1 97.5 141 TYR A CA 1
ATOM 1087 C C . TYR A 1 141 ? 0.322 17.906 18.094 1 97.5 141 TYR A C 1
ATOM 1089 O O . TYR A 1 141 ? -0.608 18.547 18.594 1 97.5 141 TYR A O 1
ATOM 1097 N N . GLU A 1 142 ? 1.523 18.109 18.328 1 94.88 142 GLU A N 1
ATOM 1098 C CA . GLU A 1 142 ? 2.025 19.125 19.25 1 94.88 142 GLU A CA 1
ATOM 1099 C C . GLU A 1 142 ? 3.504 19.406 19.016 1 94.88 142 GLU A C 1
ATOM 1101 O O . GLU A 1 142 ? 4.203 18.594 18.406 1 94.88 142 GLU A O 1
ATOM 1106 N N . LEU A 1 143 ? 3.914 20.641 19.406 1 91.31 143 LEU A N 1
ATOM 1107 C CA . LEU A 1 143 ? 5.328 20.969 19.25 1 91.31 143 LEU A CA 1
ATOM 1108 C C . LEU A 1 143 ? 6.16 20.25 20.312 1 91.31 143 LEU A C 1
ATOM 1110 O O . LEU A 1 143 ? 5.684 20.016 21.422 1 91.31 143 LEU A O 1
ATOM 1114 N N . SER A 1 144 ? 7.367 19.797 19.891 1 79.06 144 SER A N 1
ATOM 1115 C CA . SER A 1 144 ? 8.266 19.188 20.875 1 79.06 144 SER A CA 1
ATOM 1116 C C . SER A 1 144 ? 8.594 20.172 21.984 1 79.06 144 SER A C 1
ATOM 1118 O O . SER A 1 144 ? 8.727 21.375 21.75 1 79.06 144 SER A O 1
ATOM 1120 N N . SER A 1 145 ? 8.312 19.75 23.25 1 65.69 145 SER A N 1
ATOM 1121 C CA . SER A 1 145 ? 8.75 20.594 24.359 1 65.69 145 SER A CA 1
ATOM 1122 C C . SER A 1 145 ? 10.266 20.766 24.359 1 65.69 145 SER A C 1
ATOM 1124 O O . SER A 1 145 ? 10.992 19.875 23.891 1 65.69 145 SER A O 1
ATOM 1126 N N . MET B 1 1 ? 1.071 -29.484 -11.469 1 57.12 1 MET B N 1
ATOM 1127 C CA . MET B 1 1 ? 0.08 -29.969 -10.508 1 57.12 1 MET B CA 1
ATOM 1128 C C . MET B 1 1 ? 0.265 -29.281 -9.156 1 57.12 1 MET B C 1
ATOM 1130 O O . MET B 1 1 ? -0.713 -28.906 -8.5 1 57.12 1 MET B O 1
ATOM 1134 N N . ASP B 1 2 ? 1.562 -28.781 -9.016 1 90 2 ASP B N 1
ATOM 1135 C CA . ASP B 1 2 ? 1.91 -28.297 -7.68 1 90 2 ASP B CA 1
ATOM 1136 C C . ASP B 1 2 ? 2.162 -26.797 -7.688 1 90 2 ASP B C 1
ATOM 1138 O O . ASP B 1 2 ? 2.871 -26.266 -6.82 1 90 2 ASP B O 1
ATOM 1142 N N . HIS B 1 3 ? 1.522 -26.234 -8.734 1 97.69 3 HIS B N 1
ATOM 1143 C CA . HIS B 1 3 ? 1.822 -24.828 -8.992 1 97.69 3 HIS B CA 1
ATOM 1144 C C . HIS B 1 3 ? 1.333 -23.938 -7.855 1 97.69 3 HIS B C 1
ATOM 1146 O O . HIS B 1 3 ? 2.09 -23.109 -7.336 1 97.69 3 HIS B O 1
ATOM 1152 N N . TYR B 1 4 ? 0.092 -24.141 -7.371 1 98.25 4 TYR B N 1
ATOM 1153 C CA . TYR B 1 4 ? -0.503 -23.312 -6.332 1 98.25 4 TYR B CA 1
ATOM 1154 C C . TYR B 1 4 ? 0.268 -23.438 -5.023 1 98.25 4 TYR B C 1
ATOM 1156 O O . TYR B 1 4 ? 0.561 -22.422 -4.371 1 98.25 4 TYR B O 1
ATOM 1164 N N . ARG B 1 5 ? 0.622 -24.609 -4.68 1 98 5 ARG B N 1
ATOM 1165 C CA . ARG B 1 5 ? 1.336 -24.844 -3.432 1 98 5 ARG B CA 1
ATOM 1166 C C . ARG B 1 5 ? 2.748 -24.281 -3.488 1 98 5 ARG B C 1
ATOM 1168 O O . ARG B 1 5 ? 3.252 -23.75 -2.492 1 98 5 ARG B O 1
ATOM 1175 N N . LYS B 1 6 ? 3.379 -24.375 -4.602 1 98.38 6 LYS B N 1
ATOM 1176 C CA . LYS B 1 6 ? 4.703 -23.781 -4.773 1 98.38 6 LYS B CA 1
ATOM 1177 C C . LYS B 1 6 ? 4.645 -22.266 -4.656 1 98.38 6 LYS B C 1
ATOM 1179 O O . LYS B 1 6 ? 5.512 -21.641 -4.031 1 98.38 6 LYS B O 1
ATOM 1184 N N . LEU B 1 7 ? 3.607 -21.641 -5.258 1 98.62 7 LEU B N 1
ATOM 1185 C CA . LEU B 1 7 ? 3.42 -20.203 -5.137 1 98.62 7 LEU B CA 1
ATOM 1186 C C . LEU B 1 7 ? 3.186 -19.812 -3.684 1 98.62 7 LEU B C 1
ATOM 1188 O O . LEU B 1 7 ? 3.742 -18.812 -3.211 1 98.62 7 LEU B O 1
ATOM 1192 N N . GLU B 1 8 ? 2.352 -20.562 -2.992 1 98.5 8 GLU B N 1
ATOM 1193 C CA . GLU B 1 8 ? 2.061 -20.281 -1.59 1 98.5 8 GLU B CA 1
ATOM 1194 C C . GLU B 1 8 ? 3.326 -20.344 -0.738 1 98.5 8 GLU B C 1
ATOM 1196 O O . GLU B 1 8 ? 3.566 -19.484 0.104 1 98.5 8 GLU B O 1
ATOM 1201 N N . ARG B 1 9 ? 4.129 -21.359 -0.979 1 97.88 9 ARG B N 1
ATOM 1202 C CA . ARG B 1 9 ? 5.391 -21.484 -0.252 1 97.88 9 ARG B CA 1
ATOM 1203 C C . ARG B 1 9 ? 6.305 -20.297 -0.549 1 97.88 9 ARG B C 1
ATOM 1205 O O . ARG B 1 9 ? 6.895 -19.719 0.365 1 97.88 9 ARG B O 1
ATOM 1212 N N . MET B 1 10 ? 6.457 -20.016 -1.826 1 98.12 10 MET B N 1
ATOM 1213 C CA . MET B 1 10 ? 7.266 -18.875 -2.248 1 98.12 10 MET B CA 1
ATOM 1214 C C . MET B 1 10 ? 6.848 -17.609 -1.506 1 98.12 10 MET B C 1
ATOM 1216 O O . MET B 1 10 ? 7.695 -16.875 -0.998 1 98.12 10 MET B O 1
ATOM 1220 N N . TYR B 1 11 ? 5.539 -17.391 -1.409 1 98.56 11 TYR B N 1
ATOM 1221 C CA . TYR B 1 11 ? 4.996 -16.234 -0.722 1 98.56 11 TYR B CA 1
ATOM 1222 C C . TYR B 1 11 ? 5.395 -16.219 0.748 1 98.56 11 TYR B C 1
ATOM 1224 O O . TYR B 1 11 ? 5.828 -15.195 1.278 1 98.56 11 TYR B O 1
ATOM 1232 N N . HIS B 1 12 ? 5.258 -17.344 1.4 1 97.5 12 HIS B N 1
ATOM 1233 C CA . HIS B 1 12 ? 5.449 -17.438 2.844 1 97.5 12 HIS B CA 1
ATOM 1234 C C . HIS B 1 12 ? 6.93 -17.359 3.209 1 97.5 12 HIS B C 1
ATOM 1236 O O . HIS B 1 12 ? 7.273 -17 4.336 1 97.5 12 HIS B O 1
ATOM 1242 N N . GLU B 1 13 ? 7.789 -17.547 2.238 1 96.69 13 GLU B N 1
ATOM 1243 C CA . GLU B 1 13 ? 9.227 -17.531 2.5 1 96.69 13 GLU B CA 1
ATOM 1244 C C . GLU B 1 13 ? 9.844 -16.188 2.092 1 96.69 13 GLU B C 1
ATOM 1246 O O . GLU B 1 13 ? 11.047 -15.984 2.271 1 96.69 13 GLU B O 1
ATOM 1251 N N . THR B 1 14 ? 9.062 -15.375 1.581 1 98.06 14 THR B N 1
ATOM 1252 C CA . THR B 1 14 ? 9.547 -14.094 1.078 1 98.06 14 THR B CA 1
ATOM 1253 C C . THR B 1 14 ? 9.891 -13.156 2.23 1 98.06 14 THR B C 1
ATOM 1255 O O . THR B 1 14 ? 9.117 -13.031 3.184 1 98.06 14 THR B O 1
ATOM 1258 N N . PRO B 1 15 ? 11.023 -12.312 2.215 1 98.12 15 PRO B N 1
ATOM 1259 C CA . PRO B 1 15 ? 11.516 -11.508 3.334 1 98.12 15 PRO B CA 1
ATOM 1260 C C . PRO B 1 15 ? 10.477 -10.508 3.842 1 98.12 15 PRO B C 1
ATOM 1262 O O . PRO B 1 15 ? 10.266 -10.391 5.055 1 98.12 15 PRO B O 1
ATOM 1265 N N . CYS B 1 16 ? 9.789 -9.82 3.002 1 98.25 16 CYS B N 1
ATOM 1266 C CA . CYS B 1 16 ? 8.883 -8.75 3.412 1 98.25 16 CYS B CA 1
ATOM 1267 C C . CYS B 1 16 ? 7.699 -9.297 4.195 1 98.25 16 CYS B C 1
ATOM 1269 O O . CYS B 1 16 ? 6.934 -8.539 4.785 1 98.25 16 CYS B O 1
ATOM 1271 N N . ASN B 1 17 ? 7.539 -10.602 4.199 1 98.56 17 ASN B N 1
ATOM 1272 C CA . ASN B 1 17 ? 6.406 -11.211 4.883 1 98.56 17 ASN B CA 1
ATOM 1273 C C . ASN B 1 17 ? 6.809 -11.781 6.238 1 98.56 17 ASN B C 1
ATOM 1275 O O . ASN B 1 17 ? 5.957 -12.258 6.992 1 98.56 17 ASN B O 1
ATOM 1279 N N . SER B 1 18 ? 8.086 -11.719 6.617 1 97.12 18 SER B N 1
ATOM 1280 C CA . SER B 1 18 ? 8.648 -12.5 7.715 1 97.12 18 SER B CA 1
ATOM 1281 C C . SER B 1 18 ? 8.086 -12.055 9.062 1 97.12 18 SER B C 1
ATOM 1283 O O . SER B 1 18 ? 7.957 -12.852 9.984 1 97.12 18 SER B O 1
ATOM 1285 N N . ASP B 1 19 ? 7.691 -10.836 9.203 1 95.25 19 ASP B N 1
ATOM 1286 C CA . ASP B 1 19 ? 7.25 -10.344 10.5 1 95.25 19 ASP B CA 1
ATOM 1287 C C . ASP B 1 19 ? 5.734 -10.172 10.539 1 95.25 19 ASP B C 1
ATOM 1289 O O . ASP B 1 19 ? 5.199 -9.531 11.453 1 95.25 19 ASP B O 1
ATOM 1293 N N . LEU B 1 20 ? 5.086 -10.68 9.578 1 98 20 LEU B N 1
ATOM 1294 C CA . LEU B 1 20 ? 3.635 -10.555 9.5 1 98 20 LEU B CA 1
ATOM 1295 C C . LEU B 1 20 ? 2.953 -11.891 9.75 1 98 20 LEU B C 1
ATOM 1297 O O . LEU B 1 20 ? 3.469 -12.938 9.352 1 98 20 LEU B O 1
ATOM 1301 N N . ASP B 1 21 ? 1.839 -11.852 10.469 1 98.5 21 ASP B N 1
ATOM 1302 C CA . ASP B 1 21 ? 0.976 -13.023 10.625 1 98.5 21 ASP B CA 1
ATOM 1303 C C . ASP B 1 21 ? -0.022 -13.117 9.469 1 98.5 21 ASP B C 1
ATOM 1305 O O . ASP B 1 21 ? -1.139 -12.609 9.562 1 98.5 21 ASP B O 1
ATOM 1309 N N . LEU B 1 22 ? 0.354 -13.719 8.406 1 98.31 22 LEU B N 1
ATOM 1310 C CA . LEU B 1 22 ? -0.454 -13.773 7.191 1 98.31 22 LEU B CA 1
ATOM 1311 C C . LEU B 1 22 ? -0.491 -15.188 6.625 1 98.31 22 LEU B C 1
ATOM 1313 O O . LEU B 1 22 ? 0.413 -15.984 6.879 1 98.31 22 LEU B O 1
ATOM 1317 N N . THR B 1 23 ? -1.563 -15.508 5.926 1 98.69 23 THR B N 1
ATOM 1318 C CA . THR B 1 23 ? -1.73 -16.766 5.195 1 98.69 23 THR B CA 1
ATOM 1319 C C . THR B 1 23 ? -2.324 -16.5 3.812 1 98.69 23 THR B C 1
ATOM 1321 O O . THR B 1 23 ? -3.396 -15.898 3.693 1 98.69 23 THR B O 1
ATOM 1324 N N . LEU B 1 24 ? -1.648 -16.906 2.803 1 98.88 24 LEU B N 1
ATOM 1325 C CA . LEU B 1 24 ? -2.131 -16.875 1.427 1 98.88 24 LEU B CA 1
ATOM 1326 C C . LEU B 1 24 ? -2.643 -18.25 0.999 1 98.88 24 LEU B C 1
ATOM 1328 O O . LEU B 1 24 ? -1.989 -19.266 1.245 1 98.88 24 LEU B O 1
ATOM 1332 N N . SER B 1 25 ? -3.777 -18.281 0.397 1 98.81 25 SER B N 1
ATOM 1333 C CA . SER B 1 25 ? -4.344 -19.5 -0.173 1 98.81 25 SER B CA 1
ATOM 1334 C C . SER B 1 25 ? -4.824 -19.266 -1.603 1 98.81 25 SER B C 1
ATOM 1336 O O . SER B 1 25 ? -5.66 -18.391 -1.85 1 98.81 25 SER B O 1
ATOM 1338 N N . ILE B 1 26 ? -4.27 -20 -2.506 1 98.75 26 ILE B N 1
ATOM 1339 C CA . ILE B 1 26 ? -4.816 -20.047 -3.857 1 98.75 26 ILE B CA 1
ATOM 1340 C C . ILE B 1 26 ? -5.906 -21.109 -3.936 1 98.75 26 ILE B C 1
ATOM 1342 O O . ILE B 1 26 ? -5.621 -22.312 -3.836 1 98.75 26 ILE B O 1
ATOM 1346 N N . THR B 1 27 ? -7.121 -20.625 -4.121 1 97.94 27 THR B N 1
ATOM 1347 C CA . THR B 1 27 ? -8.289 -21.484 -3.934 1 97.94 27 THR B CA 1
ATOM 1348 C C . THR B 1 27 ? -8.734 -22.094 -5.262 1 97.94 27 THR B C 1
ATOM 1350 O O . THR B 1 27 ? -9.562 -23 -5.289 1 97.94 27 THR B O 1
ATOM 1353 N N . GLY B 1 28 ? -8.273 -21.641 -6.398 1 97.88 28 GLY B N 1
ATOM 1354 C CA . GLY B 1 28 ? -8.547 -22.078 -7.762 1 97.88 28 GLY B CA 1
ATOM 1355 C C . GLY B 1 28 ? -7.855 -21.219 -8.805 1 97.88 28 GLY B C 1
ATOM 1356 O O . GLY B 1 28 ? -7.172 -20.25 -8.469 1 97.88 28 GLY B O 1
ATOM 1357 N N . PRO B 1 29 ? -8.055 -21.672 -10.125 1 98.31 29 PRO B N 1
ATOM 1358 C CA . PRO B 1 29 ? -7.473 -20.844 -11.172 1 98.31 29 PRO B CA 1
ATOM 1359 C C . PRO B 1 29 ? -8 -19.406 -11.141 1 98.31 29 PRO B C 1
ATOM 1361 O O . PRO B 1 29 ? -9.203 -19.188 -11.312 1 98.31 29 PRO B O 1
ATOM 1364 N N . GLY B 1 30 ? -7.078 -18.453 -10.977 1 98.75 30 GLY B N 1
ATOM 1365 C CA . GLY B 1 30 ? -7.453 -17.047 -10.977 1 98.75 30 GLY B CA 1
ATOM 1366 C C . GLY B 1 30 ? -8.125 -16.609 -9.695 1 98.75 30 GLY B C 1
ATOM 1367 O O . GLY B 1 30 ? -8.836 -15.594 -9.672 1 98.75 30 GLY B O 1
ATOM 1368 N N . GLU B 1 31 ? -8.016 -17.406 -8.633 1 98.94 31 GLU B N 1
ATOM 1369 C CA . GLU B 1 31 ? -8.672 -17.078 -7.367 1 98.94 31 GLU B CA 1
ATOM 1370 C C . GLU B 1 31 ? -7.719 -17.266 -6.191 1 98.94 31 GLU B C 1
ATOM 1372 O O . GLU B 1 31 ? -7.043 -18.297 -6.098 1 98.94 31 GLU B O 1
ATOM 1377 N N . ALA B 1 32 ? -7.703 -16.25 -5.273 1 98.94 32 ALA B N 1
ATOM 1378 C CA . ALA B 1 32 ? -6.855 -16.344 -4.09 1 98.94 32 ALA B CA 1
ATOM 1379 C C . ALA B 1 32 ? -7.48 -15.594 -2.912 1 98.94 32 ALA B C 1
ATOM 1381 O O . ALA B 1 32 ? -8.312 -14.703 -3.102 1 98.94 32 ALA B O 1
ATOM 1382 N N . GLU B 1 33 ? -7.109 -16.016 -1.732 1 98.94 33 GLU B N 1
ATOM 1383 C CA . GLU B 1 33 ? -7.477 -15.375 -0.471 1 98.94 33 GLU B CA 1
ATOM 1384 C C . GLU B 1 33 ? -6.25 -15.109 0.394 1 98.94 33 GLU B C 1
ATOM 1386 O O . GLU B 1 33 ? -5.367 -15.961 0.505 1 98.94 33 GLU B O 1
ATOM 1391 N N . LEU B 1 34 ? -6.191 -13.953 0.975 1 98.94 34 LEU B N 1
ATOM 1392 C CA . LEU B 1 34 ? -5.141 -13.609 1.928 1 98.94 34 LEU B CA 1
ATOM 1393 C C . LEU B 1 34 ? -5.742 -13.172 3.26 1 98.94 34 LEU B C 1
ATOM 1395 O O . LEU B 1 34 ? -6.676 -12.367 3.291 1 98.94 34 LEU B O 1
ATOM 1399 N N . ARG B 1 35 ? -5.219 -13.734 4.332 1 98.94 35 ARG B N 1
ATOM 1400 C CA . ARG B 1 35 ? -5.566 -13.336 5.688 1 98.94 35 ARG B CA 1
ATOM 1401 C C . ARG B 1 35 ? -4.363 -12.734 6.406 1 98.94 35 ARG B C 1
ATOM 1403 O O . ARG B 1 35 ? -3.256 -13.273 6.328 1 98.94 35 ARG B O 1
ATOM 1410 N N . LEU B 1 36 ? -4.605 -11.664 7.066 1 98.88 36 LEU B N 1
ATOM 1411 C CA . LEU B 1 36 ? -3.561 -10.945 7.789 1 98.88 36 LEU B CA 1
ATOM 1412 C C . LEU B 1 36 ? -4.062 -10.477 9.148 1 98.88 36 LEU B C 1
ATOM 1414 O O . LEU B 1 36 ? -5.035 -9.727 9.227 1 98.88 36 LEU B O 1
ATOM 1418 N N . ALA B 1 37 ? -3.408 -10.906 10.203 1 98.88 37 ALA B N 1
ATOM 1419 C CA . ALA B 1 37 ? -3.717 -10.375 11.523 1 98.88 37 ALA B CA 1
ATOM 1420 C C . ALA B 1 37 ? -3.172 -8.961 11.688 1 98.88 37 ALA B C 1
ATOM 1422 O O . ALA B 1 37 ? -2.062 -8.656 11.242 1 98.88 37 ALA B O 1
ATOM 1423 N N . VAL B 1 38 ? -4 -8.117 12.344 1 98.56 38 VAL B N 1
ATOM 1424 C CA . VAL B 1 38 ? -3.562 -6.738 12.531 1 98.56 38 VAL B CA 1
ATOM 1425 C C . VAL B 1 38 ? -3.691 -6.348 14.008 1 98.56 38 VAL B C 1
ATOM 1427 O O . VAL B 1 38 ? -4.496 -6.926 14.734 1 98.56 38 VAL B O 1
ATOM 1430 N N . ASP B 1 39 ? -2.812 -5.426 14.398 1 97.62 39 ASP B N 1
ATOM 1431 C CA . ASP B 1 39 ? -2.812 -4.957 15.781 1 97.62 39 ASP B CA 1
ATOM 1432 C C . ASP B 1 39 ? -2.309 -3.518 15.875 1 97.62 39 ASP B C 1
ATOM 1434 O O . ASP B 1 39 ? -2.168 -2.838 14.852 1 97.62 39 ASP B O 1
ATOM 1438 N N . GLU B 1 40 ? -2.023 -3.051 17.078 1 97.94 40 GLU B N 1
ATOM 1439 C CA . GLU B 1 40 ? -1.742 -1.646 17.359 1 97.94 40 GLU B CA 1
ATOM 1440 C C . GLU B 1 40 ? -0.418 -1.216 16.734 1 97.94 40 GLU B C 1
ATOM 1442 O O . GLU B 1 40 ? -0.225 -0.039 16.422 1 97.94 40 GLU B O 1
ATOM 1447 N N . SER B 1 41 ? 0.502 -2.121 16.547 1 98.12 41 SER B N 1
ATOM 1448 C CA . SER B 1 41 ? 1.784 -1.757 15.953 1 98.12 41 SER B CA 1
ATOM 1449 C C . SER B 1 41 ? 1.611 -1.268 14.516 1 98.12 41 SER B C 1
ATOM 1451 O O . SER B 1 41 ? 2.504 -0.625 13.969 1 98.12 41 SER B O 1
ATOM 1453 N N . MET B 1 42 ? 0.422 -1.514 13.898 1 98.62 42 MET B N 1
ATOM 1454 C CA . MET B 1 42 ? 0.158 -1.202 12.5 1 98.62 42 MET B CA 1
ATOM 1455 C C . MET B 1 42 ? -0.676 0.068 12.367 1 98.62 42 MET B C 1
ATOM 1457 O O . MET B 1 42 ? -1.136 0.408 11.281 1 98.62 42 MET B O 1
ATOM 1461 N N . HIS B 1 43 ? -0.854 0.798 13.453 1 98.62 43 HIS B N 1
ATOM 1462 C CA . HIS B 1 43 ? -1.766 1.937 13.469 1 98.62 43 HIS B CA 1
ATOM 1463 C C . HIS B 1 43 ? -1.09 3.191 12.93 1 98.62 43 HIS B C 1
ATOM 1465 O O . HIS B 1 43 ? 0.084 3.441 13.219 1 98.62 43 HIS B O 1
ATOM 1471 N N . HIS B 1 44 ? -1.922 3.947 12.141 1 98.06 44 HIS B N 1
ATOM 1472 C CA . HIS B 1 44 ? -1.593 5.348 11.914 1 98.06 44 HIS B CA 1
ATOM 1473 C C . HIS B 1 44 ? -2.037 6.215 13.086 1 98.06 44 HIS B C 1
ATOM 1475 O O . HIS B 1 44 ? -2.438 5.699 14.125 1 98.06 44 HIS B O 1
ATOM 1481 N N . ALA B 1 45 ? -1.947 7.535 12.914 1 97.19 45 ALA B N 1
ATOM 1482 C CA . ALA B 1 45 ? -2.059 8.461 14.031 1 97.19 45 ALA B CA 1
ATOM 1483 C C . ALA B 1 45 ? -3.484 8.5 14.578 1 97.19 45 ALA B C 1
ATOM 1485 O O . ALA B 1 45 ? -3.703 8.836 15.742 1 97.19 45 ALA B O 1
ATOM 1486 N N . ALA B 1 46 ? -4.453 8.117 13.727 1 96.94 46 ALA B N 1
ATOM 1487 C CA . ALA B 1 46 ? -5.852 8.172 14.141 1 96.94 46 ALA B CA 1
ATOM 1488 C C . ALA B 1 46 ? -6.316 6.82 14.68 1 96.94 46 ALA B C 1
ATOM 1490 O O . ALA B 1 46 ? -7.5 6.488 14.594 1 96.94 46 ALA B O 1
ATOM 1491 N N . ASP B 1 47 ? -5.426 5.895 15.023 1 96.56 47 ASP B N 1
ATOM 1492 C CA . ASP B 1 47 ? -5.66 4.66 15.773 1 96.56 47 ASP B CA 1
ATOM 1493 C C . ASP B 1 47 ? -6.309 3.6 14.891 1 96.56 47 ASP B C 1
ATOM 1495 O O . ASP B 1 47 ? -7.008 2.711 15.383 1 96.56 47 ASP B O 1
ATOM 1499 N N . GLY B 1 48 ? -6.215 3.709 13.711 1 97.94 48 GLY B N 1
ATOM 1500 C CA . GLY B 1 48 ? -6.582 2.672 12.758 1 97.94 48 GLY B CA 1
ATOM 1501 C C . GLY B 1 48 ? -5.387 2.057 12.055 1 97.94 48 GLY B C 1
ATOM 1502 O O . GLY B 1 48 ? -4.305 2.646 12.023 1 97.94 48 GLY B O 1
ATOM 1503 N N . VAL B 1 49 ? -5.633 0.841 11.531 1 98.75 49 VAL B N 1
ATOM 1504 C CA . VAL B 1 49 ? -4.602 0.198 10.727 1 98.75 49 VAL B CA 1
ATOM 1505 C C . VAL B 1 49 ? -4.305 1.049 9.492 1 98.75 49 VAL B C 1
ATOM 1507 O O . VAL B 1 49 ? -5.223 1.531 8.828 1 98.75 49 VAL B O 1
ATOM 1510 N N . HIS B 1 50 ? -3.057 1.262 9.242 1 98.81 50 HIS B N 1
ATOM 1511 C CA . HIS B 1 50 ? -2.637 2.08 8.109 1 98.81 50 HIS B CA 1
ATOM 1512 C C . HIS B 1 50 ? -3.041 1.438 6.785 1 98.81 50 HIS B C 1
ATOM 1514 O O . HIS B 1 50 ? -2.939 0.22 6.621 1 98.81 50 HIS B O 1
ATOM 1520 N N . GLY B 1 51 ? -3.377 2.211 5.73 1 98.81 51 GLY B N 1
ATOM 1521 C CA . GLY B 1 51 ? -3.85 1.769 4.43 1 98.81 51 GLY B CA 1
ATOM 1522 C C . GLY B 1 51 ? -2.848 0.895 3.695 1 98.81 51 GLY B C 1
ATOM 1523 O O . GLY B 1 51 ? -3.223 0.112 2.82 1 98.81 51 GLY B O 1
ATOM 1524 N N . SER B 1 52 ? -1.542 0.99 4 1 98.81 52 SER B N 1
ATOM 1525 C CA . SER B 1 52 ? -0.531 0.183 3.324 1 98.81 52 SER B CA 1
ATOM 1526 C C . SER B 1 52 ? -0.75 -1.305 3.578 1 98.81 52 SER B C 1
ATOM 1528 O O . SER B 1 52 ? -0.396 -2.141 2.744 1 98.81 52 SER B O 1
ATOM 1530 N N . TYR B 1 53 ? -1.383 -1.659 4.707 1 98.81 53 TYR B N 1
ATOM 1531 C CA . TYR B 1 53 ? -1.672 -3.062 4.977 1 98.81 53 TYR B CA 1
ATOM 1532 C C . TYR B 1 53 ? -2.904 -3.523 4.211 1 98.81 53 TYR B C 1
ATOM 1534 O O . TYR B 1 53 ? -2.988 -4.68 3.793 1 98.81 53 TYR B O 1
ATOM 1542 N N . TYR B 1 54 ? -3.889 -2.574 4.055 1 98.94 54 TYR B N 1
ATOM 1543 C CA . TYR B 1 54 ? -4.988 -2.863 3.143 1 98.94 54 TYR B CA 1
ATOM 1544 C C . TYR B 1 54 ? -4.477 -3.111 1.729 1 98.94 54 TYR B C 1
ATOM 1546 O O . TYR B 1 54 ? -4.852 -4.098 1.091 1 98.94 54 TYR B O 1
ATOM 1554 N N . PHE B 1 55 ? -3.615 -2.211 1.318 1 98.94 55 PHE B N 1
ATOM 1555 C CA . PHE B 1 55 ? -3.004 -2.332 -0 1 98.94 55 PHE B CA 1
ATOM 1556 C C . PHE B 1 55 ? -2.27 -3.66 -0.138 1 98.94 55 PHE B C 1
ATOM 1558 O O . PHE B 1 55 ? -2.465 -4.383 -1.117 1 98.94 55 PHE B O 1
ATOM 1565 N N . LYS B 1 56 ? -1.422 -3.98 0.748 1 98.94 56 LYS B N 1
ATOM 1566 C CA . LYS B 1 56 ? -0.652 -5.219 0.686 1 98.94 56 LYS B CA 1
ATOM 1567 C C . LYS B 1 56 ? -1.571 -6.434 0.562 1 98.94 56 LYS B C 1
ATOM 1569 O O . LYS B 1 56 ? -1.336 -7.312 -0.267 1 98.94 56 LYS B O 1
ATOM 1574 N N . ALA B 1 57 ? -2.59 -6.477 1.412 1 98.94 57 ALA B N 1
ATOM 1575 C CA . ALA B 1 57 ? -3.498 -7.621 1.4 1 98.94 57 ALA B CA 1
ATOM 1576 C C . ALA B 1 57 ? -4.176 -7.77 0.042 1 98.94 57 ALA B C 1
ATOM 1578 O O . ALA B 1 57 ? -4.207 -8.859 -0.528 1 98.94 57 ALA B O 1
ATOM 1579 N N . LEU B 1 58 ? -4.699 -6.656 -0.441 1 99 58 LEU B N 1
ATOM 1580 C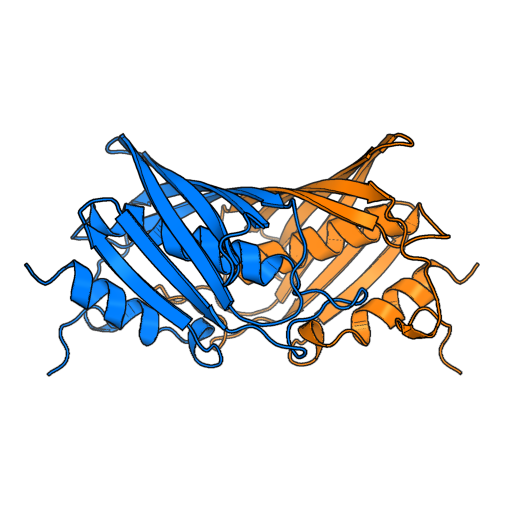 CA . LEU B 1 58 ? -5.422 -6.691 -1.707 1 99 58 LEU B CA 1
ATOM 1581 C C . LEU B 1 58 ? -4.469 -6.957 -2.869 1 99 58 LEU B C 1
ATOM 1583 O O . LEU B 1 58 ? -4.77 -7.762 -3.752 1 99 58 LEU B O 1
ATOM 1587 N N . ASP B 1 59 ? -3.338 -6.285 -2.91 1 99 59 ASP B N 1
ATOM 1588 C CA . ASP B 1 59 ? -2.35 -6.469 -3.969 1 99 59 ASP B CA 1
ATOM 1589 C C . ASP B 1 59 ? -1.848 -7.91 -4.012 1 99 59 ASP B C 1
ATOM 1591 O O . ASP B 1 59 ? -1.812 -8.531 -5.078 1 99 59 ASP B O 1
ATOM 1595 N N . ASP B 1 60 ? -1.492 -8.438 -2.855 1 98.94 60 ASP B N 1
ATOM 1596 C CA . ASP B 1 60 ? -0.982 -9.805 -2.809 1 98.94 60 ASP B CA 1
ATOM 1597 C C . ASP B 1 60 ? -2.043 -10.797 -3.268 1 98.94 60 ASP B C 1
ATOM 1599 O O . ASP B 1 60 ? -1.751 -11.711 -4.047 1 98.94 60 ASP B O 1
ATOM 1603 N N . ALA B 1 61 ? -3.295 -10.633 -2.771 1 98.94 61 ALA B N 1
ATOM 1604 C CA . ALA B 1 61 ? -4.352 -11.547 -3.178 1 98.94 61 ALA B CA 1
ATOM 1605 C C . ALA B 1 61 ? -4.574 -11.5 -4.688 1 98.94 61 ALA B C 1
ATOM 1607 O O . ALA B 1 61 ? -4.66 -12.539 -5.344 1 98.94 61 ALA B O 1
ATOM 1608 N N . THR B 1 62 ? -4.68 -10.289 -5.234 1 99 62 THR B N 1
ATOM 1609 C CA . THR B 1 62 ? -4.922 -10.156 -6.668 1 99 62 THR B CA 1
ATOM 1610 C C . THR B 1 62 ? -3.709 -10.625 -7.465 1 99 62 THR B C 1
ATOM 1612 O O . THR B 1 62 ? -3.857 -11.25 -8.516 1 99 62 THR B O 1
ATOM 1615 N N . PHE B 1 63 ? -2.51 -10.305 -7.031 1 98.94 63 PHE B N 1
ATOM 1616 C CA . PHE B 1 63 ? -1.269 -10.734 -7.668 1 98.94 63 PHE B CA 1
ATOM 1617 C C . PHE B 1 63 ? -1.224 -12.25 -7.801 1 98.94 63 PHE B C 1
ATOM 1619 O O . PHE B 1 63 ? -0.979 -12.773 -8.891 1 98.94 63 PHE B O 1
ATOM 1626 N N . PHE B 1 64 ? -1.521 -12.953 -6.734 1 98.88 64 PHE B N 1
ATOM 1627 C CA . PHE B 1 64 ? -1.348 -14.398 -6.762 1 98.88 64 PHE B CA 1
ATOM 1628 C C . PHE B 1 64 ? -2.531 -15.07 -7.445 1 98.88 64 PHE B C 1
ATOM 1630 O O . PHE B 1 64 ? -2.4 -16.172 -7.988 1 98.88 64 PHE B O 1
ATOM 1637 N N . ALA B 1 65 ? -3.73 -14.406 -7.383 1 98.88 65 ALA B N 1
ATOM 1638 C CA . ALA B 1 65 ? -4.766 -14.859 -8.312 1 98.88 65 ALA B CA 1
ATOM 1639 C C . ALA B 1 65 ? -4.262 -14.844 -9.75 1 98.88 65 ALA B C 1
ATOM 1641 O O . ALA B 1 65 ? -4.375 -15.844 -10.469 1 98.88 65 ALA B O 1
ATOM 1642 N N . ALA B 1 66 ? -3.639 -13.781 -10.164 1 98.81 66 ALA B N 1
ATOM 1643 C CA . ALA B 1 66 ? -3.113 -13.641 -11.516 1 98.81 66 ALA B CA 1
ATOM 1644 C C . ALA B 1 66 ? -2 -14.656 -11.781 1 98.81 66 ALA B C 1
ATOM 1646 O O . ALA B 1 66 ? -2.023 -15.367 -12.789 1 98.81 66 ALA B O 1
ATOM 1647 N N . ASN B 1 67 ? -1.06 -14.75 -10.828 1 98.62 67 ASN B N 1
ATOM 1648 C CA . ASN B 1 67 ? 0.083 -15.633 -11.039 1 98.62 67 ASN B CA 1
ATOM 1649 C C . ASN B 1 67 ? -0.333 -17.094 -11.031 1 98.62 67 ASN B C 1
ATOM 1651 O O . ASN B 1 67 ? 0.395 -17.969 -11.523 1 98.62 67 ASN B O 1
ATOM 1655 N N . SER B 1 68 ? -1.434 -17.422 -10.469 1 98.62 68 SER B N 1
ATOM 1656 C CA . SER B 1 68 ? -1.944 -18.781 -10.484 1 98.62 68 SER B CA 1
ATOM 1657 C C . SER B 1 68 ? -2.205 -19.266 -11.906 1 98.62 68 SER B C 1
ATOM 1659 O O . SER B 1 68 ? -2.254 -20.469 -12.164 1 98.62 68 SER B O 1
ATOM 1661 N N . LEU B 1 69 ? -2.395 -18.328 -12.859 1 98.25 69 LEU B N 1
ATOM 1662 C CA . LEU B 1 69 ? -2.727 -18.672 -14.234 1 98.25 69 LEU B CA 1
ATOM 1663 C C . LEU B 1 69 ? -1.47 -18.734 -15.102 1 98.25 69 LEU B C 1
ATOM 1665 O O . LEU B 1 69 ? -1.541 -19.078 -16.281 1 98.25 69 LEU B O 1
ATOM 1669 N N . ILE B 1 70 ? -0.352 -18.391 -14.531 1 97.69 70 ILE B N 1
ATOM 1670 C CA . ILE B 1 70 ? 0.919 -18.312 -15.25 1 97.69 70 ILE B CA 1
ATOM 1671 C C . ILE B 1 70 ? 1.938 -19.234 -14.586 1 97.69 70 ILE B C 1
ATOM 1673 O O . ILE B 1 70 ? 2.422 -18.938 -13.484 1 97.69 70 ILE B O 1
ATOM 1677 N N . GLU B 1 71 ? 2.385 -20.266 -15.172 1 95.62 71 GLU B N 1
ATOM 1678 C CA . GLU B 1 71 ? 3.127 -21.312 -14.492 1 95.62 71 GLU B CA 1
ATOM 1679 C C . GLU B 1 71 ? 4.633 -21.156 -14.688 1 95.62 71 GLU B C 1
ATOM 1681 O O . GLU B 1 71 ? 5.43 -21.75 -13.961 1 95.62 71 GLU B O 1
ATOM 1686 N N . ASP B 1 72 ? 5.035 -20.312 -15.555 1 95.81 72 ASP B N 1
ATOM 1687 C CA . ASP B 1 72 ? 6.449 -20.375 -15.922 1 95.81 72 ASP B CA 1
ATOM 1688 C C . ASP B 1 72 ? 7.203 -19.141 -15.414 1 95.81 72 ASP B C 1
ATOM 1690 O O . ASP B 1 72 ? 8.406 -19.219 -15.156 1 95.81 72 ASP B O 1
ATOM 1694 N N . VAL B 1 73 ? 6.523 -18.047 -15.32 1 97.69 73 VAL B N 1
ATOM 1695 C CA . VAL B 1 73 ? 7.242 -16.828 -14.953 1 97.69 73 VAL B CA 1
ATOM 1696 C C . VAL B 1 73 ? 6.496 -16.109 -13.836 1 97.69 73 VAL B C 1
ATOM 1698 O O . VAL B 1 73 ? 5.297 -16.312 -13.641 1 97.69 73 VAL B O 1
ATOM 1701 N N . PHE B 1 74 ? 7.293 -15.289 -13.086 1 97.81 74 PHE B N 1
ATOM 1702 C CA . PHE B 1 74 ? 6.762 -14.32 -12.133 1 97.81 74 PHE B CA 1
ATOM 1703 C C . PHE B 1 74 ? 6.012 -13.211 -12.852 1 97.81 74 PHE B C 1
ATOM 1705 O O . PHE B 1 74 ? 6.43 -12.758 -13.922 1 97.81 74 PHE B O 1
ATOM 1712 N N . VAL B 1 75 ? 4.852 -12.742 -12.344 1 98.06 75 VAL B N 1
ATOM 1713 C CA . VAL B 1 75 ? 4.199 -11.57 -12.922 1 98.06 75 VAL B CA 1
ATOM 1714 C C . VAL B 1 75 ? 4.598 -10.32 -12.148 1 98.06 75 VAL B C 1
ATOM 1716 O O . VAL B 1 75 ? 5.266 -10.406 -11.117 1 98.06 75 VAL B O 1
ATOM 1719 N N . LEU B 1 76 ? 4.285 -9.156 -12.734 1 98.25 76 LEU B N 1
ATOM 1720 C CA . LEU B 1 76 ? 4.574 -7.863 -12.117 1 98.25 76 LEU B CA 1
ATOM 1721 C C . LEU B 1 76 ? 3.311 -7.016 -12.016 1 98.25 76 LEU B C 1
ATOM 1723 O O . LEU B 1 76 ? 2.49 -7 -12.938 1 98.25 76 LEU B O 1
ATOM 1727 N N . THR B 1 77 ? 3.158 -6.363 -10.93 1 98.81 77 THR B N 1
ATOM 1728 C CA . THR B 1 77 ? 2.131 -5.336 -10.805 1 98.81 77 THR B CA 1
ATOM 1729 C C . THR B 1 77 ? 2.545 -4.066 -11.539 1 98.81 77 THR B C 1
ATOM 1731 O O . THR B 1 77 ? 3.611 -3.506 -11.266 1 98.81 77 THR B O 1
ATOM 1734 N N . THR B 1 78 ? 1.671 -3.57 -12.406 1 98.69 78 THR B N 1
ATOM 1735 C CA . THR B 1 78 ? 2.002 -2.346 -13.125 1 98.69 78 THR B CA 1
ATOM 1736 C C . THR B 1 78 ? 1.085 -1.203 -12.703 1 98.69 78 THR B C 1
ATOM 1738 O O . THR B 1 78 ? 1.433 -0.031 -12.859 1 98.69 78 THR B O 1
ATOM 1741 N N . ASP B 1 79 ? -0.063 -1.588 -12.242 1 98.81 79 ASP B N 1
ATOM 1742 C CA . ASP B 1 79 ? -1.081 -0.623 -11.836 1 98.81 79 ASP B CA 1
ATOM 1743 C C . ASP B 1 79 ? -1.976 -1.192 -10.742 1 98.81 79 ASP B C 1
ATOM 1745 O O . ASP B 1 79 ? -2.328 -2.373 -10.766 1 98.81 79 ASP B O 1
ATOM 1749 N N . PHE B 1 80 ? -2.322 -0.349 -9.797 1 98.94 80 PHE B N 1
ATOM 1750 C CA . PHE B 1 80 ? -3.254 -0.775 -8.758 1 98.94 80 PHE B CA 1
ATOM 1751 C C . PHE B 1 80 ? -4.113 0.392 -8.289 1 98.94 80 PHE B C 1
ATOM 1753 O O . PHE B 1 80 ? -3.613 1.502 -8.102 1 98.94 80 PHE B O 1
ATOM 1760 N N . HIS B 1 81 ? -5.375 0.136 -8.172 1 99 81 HIS B N 1
ATOM 1761 C CA . HIS B 1 81 ? -6.34 1.078 -7.617 1 99 81 HIS B CA 1
ATOM 1762 C C . HIS B 1 81 ? -7.008 0.511 -6.367 1 99 81 HIS B C 1
ATOM 1764 O O . HIS B 1 81 ? -7.441 -0.643 -6.359 1 99 81 HIS B O 1
ATOM 1770 N N . ILE B 1 82 ? -7.035 1.34 -5.305 1 99 82 ILE B N 1
ATOM 1771 C CA . ILE B 1 82 ? -7.66 0.887 -4.066 1 99 82 ILE B CA 1
ATOM 1772 C C . ILE B 1 82 ? -8.633 1.95 -3.561 1 99 82 ILE B C 1
ATOM 1774 O O . ILE B 1 82 ? -8.328 3.145 -3.6 1 99 82 ILE B O 1
ATOM 1778 N N . GLN B 1 83 ? -9.781 1.527 -3.188 1 98.94 83 GLN B N 1
ATOM 1779 C CA . GLN B 1 83 ? -10.789 2.338 -2.518 1 98.94 83 GLN B CA 1
ATOM 1780 C C . GLN B 1 83 ? -10.938 1.933 -1.053 1 98.94 83 GLN B C 1
ATOM 1782 O O . GLN B 1 83 ? -11.164 0.761 -0.748 1 98.94 83 GLN B O 1
ATOM 1787 N N . LEU B 1 84 ? -10.75 2.889 -0.187 1 98.81 84 LEU B N 1
ATOM 1788 C CA . LEU B 1 84 ? -10.844 2.664 1.252 1 98.81 84 LEU B CA 1
ATOM 1789 C C . LEU B 1 84 ? -12.156 3.209 1.803 1 98.81 84 LEU B C 1
ATOM 1791 O O . LEU B 1 84 ? -12.461 4.395 1.645 1 98.81 84 LEU B O 1
ATOM 1795 N N . THR B 1 85 ? -12.914 2.307 2.557 1 98 85 THR B N 1
ATOM 1796 C CA . THR B 1 85 ? -14.266 2.738 2.898 1 98 85 THR B CA 1
ATOM 1797 C C . THR B 1 85 ? -14.484 2.674 4.406 1 98 85 THR B C 1
ATOM 1799 O O . THR B 1 85 ? -15.359 3.355 4.941 1 98 85 THR B O 1
ATOM 1802 N N . ARG B 1 86 ? -13.82 1.81 5.082 1 97.62 86 ARG B N 1
ATOM 1803 C CA . ARG B 1 86 ? -14.016 1.642 6.516 1 97.62 86 ARG B CA 1
ATOM 1804 C C . ARG B 1 86 ? -12.695 1.334 7.219 1 97.62 86 ARG B C 1
ATOM 1806 O O . ARG B 1 86 ? -11.898 0.537 6.727 1 97.62 86 ARG B O 1
ATOM 1813 N N . PRO B 1 87 ? -12.508 1.934 8.375 1 97.69 87 PRO B N 1
ATOM 1814 C CA . PRO B 1 87 ? -11.297 1.617 9.133 1 97.69 87 PRO B CA 1
ATOM 1815 C C . PRO B 1 87 ? -11.461 0.373 10.008 1 97.69 87 PRO B C 1
ATOM 1817 O O . PRO B 1 87 ? -12.586 -0.046 10.289 1 97.69 87 PRO B O 1
ATOM 1820 N N . VAL B 1 88 ? -10.305 -0.268 10.359 1 97.94 88 VAL B N 1
ATOM 1821 C CA . VAL B 1 88 ? -10.227 -1.312 11.375 1 97.94 88 VAL B CA 1
ATOM 1822 C C . VAL B 1 88 ? -9.031 -1.047 12.289 1 97.94 88 VAL B C 1
ATOM 1824 O O . VAL B 1 88 ? -8.039 -0.45 11.867 1 97.94 88 VAL B O 1
ATOM 1827 N N . SER B 1 89 ? -9.156 -1.489 13.531 1 97.62 89 SER B N 1
ATOM 1828 C CA . SER B 1 89 ? -8.062 -1.246 14.469 1 97.62 89 SER B CA 1
ATOM 1829 C C . SER B 1 89 ? -7.406 -2.553 14.906 1 97.62 89 SER B C 1
ATOM 1831 O O . SER B 1 89 ? -6.215 -2.578 15.227 1 97.62 89 SER B O 1
ATOM 1833 N N . THR B 1 90 ? -8.203 -3.598 14.984 1 97.06 90 THR B N 1
ATOM 1834 C CA . THR B 1 90 ? -7.676 -4.883 15.422 1 97.06 90 THR B CA 1
ATOM 1835 C C . THR B 1 90 ? -8.414 -6.031 14.734 1 97.06 90 THR B C 1
ATOM 1837 O O . THR B 1 90 ? -9.391 -5.809 14.016 1 97.06 90 THR B O 1
ATOM 1840 N N . GLY B 1 91 ? -7.848 -7.223 14.891 1 98.06 91 GLY B N 1
ATOM 1841 C CA . GLY B 1 91 ? -8.484 -8.406 14.328 1 98.06 91 GLY B CA 1
ATOM 1842 C C . GLY B 1 91 ? -7.785 -8.922 13.086 1 98.06 91 GLY B C 1
ATOM 1843 O O . GLY B 1 91 ? -6.57 -9.141 13.102 1 98.06 91 GLY B O 1
ATOM 1844 N N . GLN B 1 92 ? -8.633 -9.133 12.102 1 98.44 92 GLN B N 1
ATOM 1845 C CA . GLN B 1 92 ? -8.094 -9.773 10.898 1 98.44 92 GLN B CA 1
ATOM 1846 C C . GLN B 1 92 ? -8.586 -9.062 9.641 1 98.44 92 GLN B C 1
ATOM 1848 O O . GLN B 1 92 ? -9.75 -8.664 9.555 1 98.44 92 GLN B O 1
ATOM 1853 N N . LEU B 1 93 ? -7.66 -8.938 8.695 1 98.94 93 LEU B N 1
ATOM 1854 C CA . LEU B 1 93 ? -8.008 -8.602 7.324 1 98.94 93 LEU B CA 1
ATOM 1855 C C . LEU B 1 93 ? -8.117 -9.859 6.469 1 98.94 93 LEU B C 1
ATOM 1857 O O . LEU B 1 93 ? -7.27 -10.758 6.559 1 98.94 93 LEU B O 1
ATOM 1861 N N . ARG B 1 94 ? -9.148 -9.875 5.684 1 98.94 94 ARG B N 1
ATOM 1862 C CA . ARG B 1 94 ? -9.328 -10.961 4.723 1 98.94 94 ARG B CA 1
ATOM 1863 C C . ARG B 1 94 ? -9.586 -10.422 3.322 1 98.94 94 ARG B C 1
ATOM 1865 O O . ARG B 1 94 ? -10.633 -9.812 3.068 1 98.94 94 ARG B O 1
ATOM 1872 N N . ALA B 1 95 ? -8.688 -10.633 2.432 1 99 95 ALA B N 1
ATOM 1873 C CA . ALA B 1 95 ? -8.844 -10.219 1.04 1 99 95 ALA B CA 1
ATOM 1874 C C . ALA B 1 95 ? -9.219 -11.406 0.153 1 99 95 ALA B C 1
ATOM 1876 O O . ALA B 1 95 ? -8.586 -12.461 0.216 1 99 95 ALA B O 1
ATOM 1877 N N . GLU B 1 96 ? -10.211 -11.227 -0.637 1 98.94 96 GLU B N 1
ATOM 1878 C CA . GLU B 1 96 ? -10.602 -12.172 -1.68 1 98.94 96 GLU B CA 1
ATOM 1879 C C . GLU B 1 96 ? -10.414 -11.562 -3.068 1 98.94 96 GLU B C 1
ATOM 1881 O O . GLU B 1 96 ? -10.828 -10.43 -3.314 1 98.94 96 GLU B O 1
ATOM 1886 N N . ALA B 1 97 ? -9.805 -12.352 -3.91 1 98.94 97 ALA B N 1
ATOM 1887 C CA . ALA B 1 97 ? -9.477 -11.781 -5.215 1 98.94 97 ALA B CA 1
ATOM 1888 C C . ALA B 1 97 ? -9.766 -12.773 -6.336 1 98.94 97 ALA B C 1
ATOM 1890 O O . ALA B 1 97 ? -9.711 -13.992 -6.125 1 98.94 97 ALA B O 1
ATOM 1891 N N . GLU B 1 98 ? -10.023 -12.227 -7.516 1 98.94 98 GLU B N 1
ATOM 1892 C CA . GLU B 1 98 ? -10.242 -13.031 -8.711 1 98.94 98 GLU B CA 1
ATOM 1893 C C . GLU B 1 98 ? -9.797 -12.289 -9.969 1 98.94 98 GLU B C 1
ATOM 1895 O O . GLU B 1 98 ? -9.992 -11.078 -10.086 1 98.94 98 GLU B O 1
ATOM 1900 N N . VAL B 1 99 ? -9.32 -13.055 -10.914 1 98.94 99 VAL B N 1
ATOM 1901 C CA . VAL B 1 99 ? -9 -12.492 -12.219 1 98.94 99 VAL B CA 1
ATOM 1902 C C . VAL B 1 99 ? -10.289 -12.242 -13 1 98.94 99 VAL B C 1
ATOM 1904 O O . VAL B 1 99 ? -11.133 -13.133 -13.125 1 98.94 99 VAL B O 1
ATOM 1907 N N . VAL B 1 100 ? -10.367 -11.039 -13.547 1 98.94 100 VAL B N 1
ATOM 1908 C CA . VAL B 1 100 ? -11.594 -10.68 -14.25 1 98.94 100 VAL B CA 1
ATOM 1909 C C . VAL B 1 100 ? -11.305 -10.492 -15.734 1 98.94 100 VAL B C 1
ATOM 1911 O O . VAL B 1 100 ? -12.227 -10.445 -16.562 1 98.94 100 VAL B O 1
ATOM 1914 N N . ASN B 1 101 ? -10.102 -10.375 -16.047 1 98.69 101 ASN B N 1
ATOM 1915 C CA . ASN B 1 101 ? -9.633 -10.305 -17.422 1 98.69 101 ASN B CA 1
ATOM 1916 C C . ASN B 1 101 ? -8.305 -11.039 -17.609 1 98.69 101 ASN B C 1
ATOM 1918 O O . ASN B 1 101 ? -7.301 -10.672 -16.984 1 98.69 101 ASN B O 1
ATOM 1922 N N . ASP B 1 102 ? -8.312 -12.023 -18.391 1 97.38 102 ASP B N 1
ATOM 1923 C CA . ASP B 1 102 ? -7.137 -12.852 -18.641 1 97.38 102 ASP B CA 1
ATOM 1924 C C . ASP B 1 102 ? -6.688 -12.719 -20.094 1 97.38 102 ASP B C 1
ATOM 1926 O O . ASP B 1 102 ? -6.996 -13.578 -20.922 1 97.38 102 ASP B O 1
ATOM 1930 N N . HIS B 1 103 ? -6.062 -11.719 -20.328 1 94 103 HIS B N 1
ATOM 1931 C CA . HIS B 1 103 ? -5.484 -11.477 -21.656 1 94 103 HIS B CA 1
ATOM 1932 C C . HIS B 1 103 ? -4.004 -11.828 -21.672 1 94 103 HIS B C 1
ATOM 1934 O O . HIS B 1 103 ? -3.293 -11.617 -20.688 1 94 103 HIS B O 1
ATOM 1940 N N . PRO B 1 104 ? -3.479 -12.367 -22.766 1 86.81 104 PRO B N 1
ATOM 1941 C CA . PRO B 1 104 ? -2.096 -12.844 -22.859 1 86.81 104 PRO B CA 1
ATOM 1942 C C . PRO B 1 104 ? -1.077 -11.781 -22.438 1 86.81 104 PRO B C 1
ATOM 1944 O O . PRO B 1 104 ? 0.009 -12.117 -21.969 1 86.81 104 PRO B O 1
ATOM 1947 N N . ARG B 1 105 ? -1.336 -10.547 -22.719 1 90.75 105 ARG B N 1
ATOM 1948 C CA . ARG B 1 105 ? -0.359 -9.492 -22.453 1 90.75 105 ARG B CA 1
ATOM 1949 C C . ARG B 1 105 ? -0.634 -8.812 -21.109 1 90.75 105 ARG B C 1
ATOM 1951 O O . ARG B 1 105 ? 0.218 -8.094 -20.594 1 90.75 105 ARG B O 1
ATOM 1958 N N . GLN B 1 106 ? -1.804 -9.023 -20.594 1 97.44 106 GLN B N 1
ATOM 1959 C CA . GLN B 1 106 ? -2.193 -8.305 -19.375 1 97.44 106 GLN B CA 1
ATOM 1960 C C . GLN B 1 106 ? -3.307 -9.039 -18.641 1 97.44 106 GLN B C 1
ATOM 1962 O O . GLN B 1 106 ? -4.305 -9.438 -19.25 1 97.44 106 GLN B O 1
ATOM 1967 N N . LEU B 1 107 ? -3.096 -9.172 -17.375 1 98.75 107 LEU B N 1
ATOM 1968 C CA . LEU B 1 107 ? -4.16 -9.688 -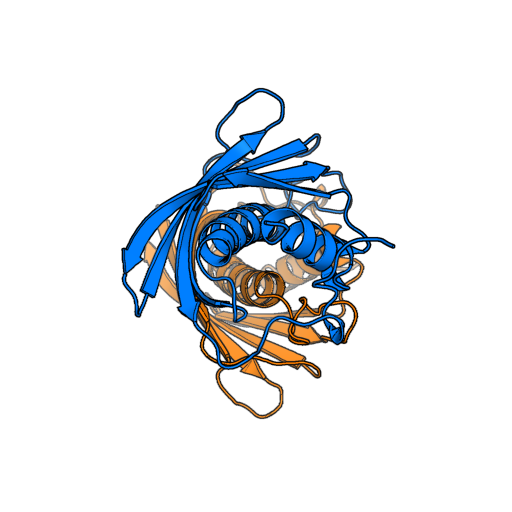16.516 1 98.75 107 LEU B CA 1
ATOM 1969 C C . LEU B 1 107 ? -4.711 -8.586 -15.617 1 98.75 107 LEU B C 1
ATOM 1971 O O . LEU B 1 107 ? -3.965 -7.715 -15.164 1 98.75 107 LEU B O 1
ATOM 1975 N N . ILE B 1 108 ? -6.039 -8.633 -15.383 1 98.94 108 ILE B N 1
ATOM 1976 C CA . ILE B 1 108 ? -6.676 -7.734 -14.422 1 98.94 108 ILE B CA 1
ATOM 1977 C C . ILE B 1 108 ? -7.387 -8.555 -13.352 1 98.94 108 ILE B C 1
ATOM 1979 O O . ILE B 1 108 ? -8.102 -9.516 -13.656 1 98.94 108 ILE B O 1
ATOM 1983 N N . ALA B 1 109 ? -7.141 -8.266 -12.133 1 98.94 109 ALA B N 1
ATOM 1984 C CA . ALA B 1 109 ? -7.805 -8.945 -11.023 1 98.94 109 ALA B CA 1
ATOM 1985 C C . ALA B 1 109 ? -8.445 -7.938 -10.07 1 98.94 109 ALA B C 1
ATOM 1987 O O . ALA B 1 109 ? -7.879 -6.871 -9.82 1 98.94 109 ALA B O 1
ATOM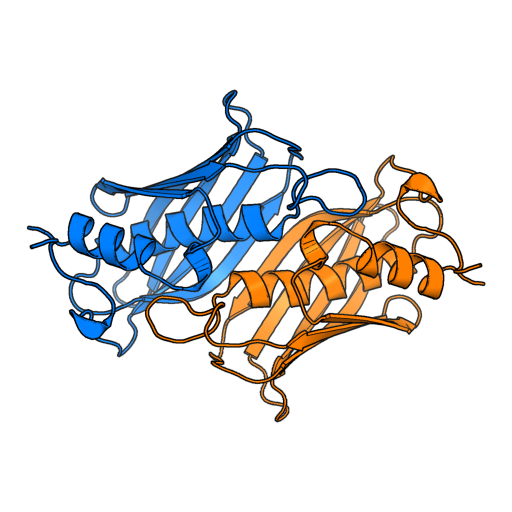 1988 N N . ASP B 1 110 ? -9.602 -8.312 -9.562 1 98.94 110 ASP B N 1
ATOM 1989 C CA . ASP B 1 110 ? -10.328 -7.543 -8.547 1 98.94 110 ASP B CA 1
ATOM 1990 C C . ASP B 1 110 ? -10.242 -8.219 -7.18 1 98.94 110 ASP B C 1
ATOM 1992 O O . ASP B 1 110 ? -10.094 -9.438 -7.094 1 98.94 110 ASP B O 1
ATOM 1996 N N . GLY B 1 111 ? -10.305 -7.398 -6.145 1 98.94 111 GLY B N 1
ATOM 1997 C CA . GLY B 1 111 ? -10.359 -7.914 -4.785 1 98.94 111 GLY B CA 1
ATOM 1998 C C . GLY B 1 111 ? -11.25 -7.098 -3.871 1 98.94 111 GLY B C 1
ATOM 1999 O O . GLY B 1 111 ? -11.508 -5.922 -4.137 1 98.94 111 GLY B O 1
ATOM 2000 N N . VAL B 1 112 ? -11.727 -7.742 -2.879 1 99 112 VAL B N 1
ATOM 2001 C CA . VAL B 1 112 ? -12.469 -7.105 -1.795 1 99 112 VAL B CA 1
ATOM 2002 C C . VAL B 1 112 ? -11.836 -7.473 -0.453 1 99 112 VAL B C 1
ATOM 2004 O O . VAL B 1 112 ? -11.453 -8.625 -0.234 1 99 112 VAL B O 1
ATOM 2007 N N . LEU B 1 113 ? -11.742 -6.492 0.403 1 99 113 LEU B N 1
ATOM 2008 C CA . LEU B 1 113 ? -11.156 -6.652 1.73 1 99 113 LEU B CA 1
ATOM 2009 C C . LEU B 1 113 ? -12.234 -6.602 2.807 1 99 113 LEU B C 1
ATOM 2011 O O . LEU B 1 113 ? -13.062 -5.688 2.822 1 99 113 LEU B O 1
ATOM 2015 N N . TYR B 1 114 ? -12.148 -7.57 3.658 1 98.94 114 TYR B N 1
ATOM 2016 C CA . TYR B 1 114 ? -13.109 -7.676 4.75 1 98.94 114 TYR B CA 1
ATOM 2017 C C . TYR B 1 114 ? -12.398 -7.699 6.102 1 98.94 114 TYR B C 1
ATOM 2019 O O . TYR B 1 114 ? -11.219 -8.062 6.184 1 98.94 114 TYR B O 1
ATOM 2027 N N . ASP B 1 115 ? -13.203 -7.359 7.148 1 98.62 115 ASP B N 1
ATOM 2028 C CA . ASP B 1 115 ? -12.742 -7.672 8.5 1 98.62 115 ASP B CA 1
ATOM 2029 C C . ASP B 1 115 ? -13.266 -9.031 8.961 1 98.62 115 ASP B C 1
ATOM 2031 O O . ASP B 1 115 ? -13.883 -9.758 8.18 1 98.62 115 ASP B O 1
ATOM 2035 N N . GLY B 1 116 ? -12.938 -9.391 10.211 1 96.38 116 GLY B N 1
ATOM 2036 C CA . GLY B 1 116 ? -13.32 -10.688 10.75 1 96.38 116 GLY B CA 1
ATOM 2037 C C . GLY B 1 116 ? -14.82 -10.859 10.875 1 96.38 116 GLY B C 1
ATOM 2038 O O . GLY B 1 116 ? -15.312 -11.992 10.961 1 96.38 116 GLY B O 1
ATOM 2039 N N . ASP 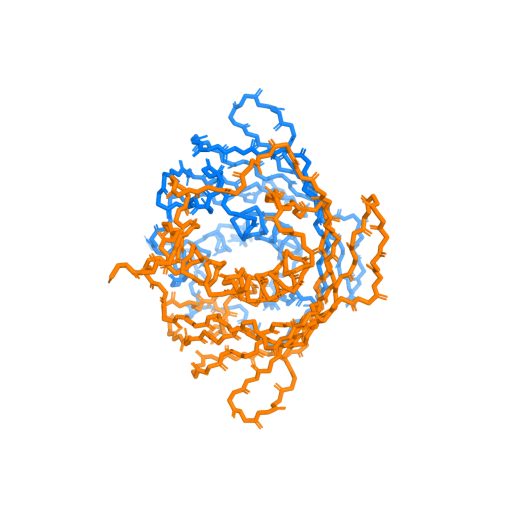B 1 117 ? -15.531 -9.797 10.844 1 96.25 117 ASP B N 1
ATOM 2040 C CA . ASP B 1 117 ? -16.984 -9.836 11.023 1 96.25 117 ASP B CA 1
ATOM 2041 C C . ASP B 1 117 ? -17.703 -9.82 9.672 1 96.25 117 ASP B C 1
ATOM 2043 O O . ASP B 1 117 ? -18.938 -9.797 9.617 1 96.25 117 ASP B O 1
ATOM 2047 N N . GLY B 1 118 ? -17 -9.727 8.648 1 97.31 118 GLY B N 1
ATOM 2048 C CA . GLY B 1 118 ? -17.578 -9.781 7.32 1 97.31 118 GLY B CA 1
ATOM 2049 C C . GLY B 1 118 ? -17.906 -8.414 6.75 1 97.31 118 GLY B C 1
ATOM 2050 O O . GLY B 1 118 ? -18.5 -8.305 5.68 1 97.31 118 GLY B O 1
ATOM 2051 N N . ASN B 1 119 ? -17.516 -7.301 7.504 1 98.31 119 ASN B N 1
ATOM 2052 C CA . ASN B 1 119 ? -17.672 -5.961 6.949 1 98.31 119 ASN B CA 1
ATOM 2053 C C . ASN B 1 119 ? -16.641 -5.672 5.871 1 98.31 119 ASN B C 1
ATOM 2055 O O . ASN B 1 119 ? -15.453 -5.953 6.055 1 98.31 119 ASN B O 1
ATOM 2059 N N . GLN B 1 120 ? -17.172 -5.102 4.734 1 98.81 120 GLN B N 1
ATOM 2060 C CA . GLN B 1 120 ? -16.25 -4.676 3.695 1 98.81 120 GLN B CA 1
ATOM 2061 C C . GLN B 1 120 ? -15.461 -3.443 4.129 1 98.81 120 GLN B C 1
ATOM 2063 O O . GLN B 1 120 ? -16.031 -2.471 4.617 1 98.81 120 GLN B O 1
ATOM 2068 N N . LEU B 1 121 ? -14.156 -3.48 3.941 1 98.94 121 LEU B N 1
ATOM 2069 C CA . LEU B 1 121 ? -13.25 -2.416 4.363 1 98.94 121 LEU B CA 1
ATOM 2070 C C . LEU B 1 121 ? -12.727 -1.641 3.16 1 98.94 121 LEU B C 1
ATOM 2072 O O . LEU B 1 121 ? -12.445 -0.445 3.262 1 98.94 121 LEU B O 1
ATOM 2076 N N . ALA B 1 122 ? -12.516 -2.307 2.037 1 98.94 122 ALA B N 1
ATOM 2077 C CA . ALA B 1 122 ? -11.867 -1.742 0.854 1 98.94 122 ALA B CA 1
ATOM 2078 C C . ALA B 1 122 ? -12.07 -2.641 -0.363 1 98.94 122 ALA B C 1
ATOM 2080 O O . ALA B 1 122 ? -12.492 -3.793 -0.229 1 98.94 122 ALA B O 1
ATOM 2081 N N . ARG B 1 123 ? -11.805 -2.131 -1.495 1 98.94 123 ARG B N 1
ATOM 2082 C CA . ARG B 1 123 ? -11.727 -2.857 -2.758 1 98.94 123 ARG B CA 1
ATOM 2083 C C . ARG B 1 123 ? -10.531 -2.398 -3.582 1 98.94 123 ARG B C 1
ATOM 2085 O O . ARG B 1 123 ? -10.055 -1.272 -3.422 1 98.94 123 ARG B O 1
ATOM 2092 N N . GLY B 1 124 ? -10.07 -3.244 -4.426 1 98.94 124 GLY B N 1
ATOM 2093 C CA . GLY B 1 124 ? -8.938 -2.889 -5.266 1 98.94 124 GLY B CA 1
ATOM 2094 C C . GLY B 1 124 ? -8.906 -3.643 -6.582 1 98.94 124 GLY B C 1
ATOM 2095 O O . GLY B 1 124 ? -9.516 -4.707 -6.707 1 98.94 124 GLY B O 1
ATOM 2096 N N . THR B 1 125 ? -8.312 -3.08 -7.543 1 98.94 125 THR B N 1
ATOM 2097 C CA . THR B 1 125 ? -8.078 -3.674 -8.852 1 98.94 125 THR B CA 1
ATOM 2098 C C . THR B 1 125 ? -6.609 -3.555 -9.242 1 98.94 125 THR B C 1
ATOM 2100 O O . THR B 1 125 ? -6.023 -2.473 -9.164 1 98.94 125 THR B O 1
ATOM 2103 N N . GLY B 1 126 ? -6.039 -4.645 -9.617 1 98.94 126 GLY B N 1
ATOM 2104 C CA . GLY B 1 126 ? -4.652 -4.668 -10.047 1 98.94 126 GLY B CA 1
ATOM 2105 C C . GLY B 1 126 ? -4.484 -5.09 -11.5 1 98.94 126 GLY B C 1
ATOM 2106 O O . GLY B 1 126 ? -5.285 -5.871 -12.016 1 98.94 126 GLY B O 1
ATOM 2107 N N . THR B 1 127 ? -3.5 -4.551 -12.156 1 98.94 127 THR B N 1
ATOM 2108 C CA . THR B 1 127 ? -3.055 -4.945 -13.492 1 98.94 127 THR B CA 1
ATOM 2109 C C . THR B 1 127 ? -1.686 -5.617 -13.43 1 98.94 127 THR B C 1
ATOM 2111 O O . THR B 1 127 ? -0.758 -5.094 -12.805 1 98.94 127 THR B O 1
ATOM 2114 N N . PHE B 1 128 ? -1.565 -6.688 -14.125 1 98.81 128 PHE B N 1
ATOM 2115 C CA . PHE B 1 128 ? -0.375 -7.527 -14.023 1 98.81 128 PHE B CA 1
ATOM 2116 C C . PHE B 1 128 ? 0.093 -7.973 -15.406 1 98.81 128 PHE B C 1
ATOM 2118 O O . PHE B 1 128 ? -0.725 -8.219 -16.297 1 98.81 128 PHE B O 1
ATOM 2125 N N . GLY B 1 129 ? 1.352 -8.055 -15.531 1 98.12 129 GLY B N 1
ATOM 2126 C CA . GLY B 1 129 ? 1.945 -8.57 -16.75 1 98.12 129 GLY B CA 1
ATOM 2127 C C . GLY B 1 129 ? 3.02 -9.609 -16.5 1 98.12 129 GLY B C 1
ATOM 2128 O O . GLY B 1 129 ? 3.635 -9.633 -15.438 1 98.12 129 GLY B O 1
ATOM 2129 N N . LYS B 1 130 ? 3.244 -10.438 -17.469 1 97.62 130 LYS B N 1
ATOM 2130 C CA . LYS B 1 130 ? 4.332 -11.406 -17.391 1 97.62 130 LYS B CA 1
ATOM 2131 C C . LYS B 1 130 ? 5.688 -10.703 -17.312 1 97.62 130 LYS B C 1
ATOM 2133 O O . LYS B 1 130 ? 5.895 -9.68 -17.969 1 97.62 130 LYS B O 1
ATOM 2138 N N . SER B 1 131 ? 6.59 -11.227 -16.5 1 97.25 131 SER B N 1
ATOM 2139 C CA . SER B 1 131 ? 7.965 -10.75 -16.453 1 97.25 131 SER B CA 1
ATOM 2140 C C . SER B 1 131 ? 8.914 -11.703 -17.172 1 97.25 131 SER B C 1
ATOM 2142 O O . SER B 1 131 ? 8.469 -12.672 -17.797 1 97.25 131 SER B O 1
ATOM 2144 N N . ASP B 1 132 ? 10.18 -11.375 -17.156 1 96.25 132 ASP B N 1
ATOM 2145 C CA . ASP B 1 132 ? 11.18 -12.273 -17.719 1 96.25 132 ASP B CA 1
ATOM 2146 C C . ASP B 1 132 ? 11.812 -13.141 -16.625 1 96.25 132 ASP B C 1
ATOM 2148 O O . ASP B 1 132 ? 12.766 -13.875 -16.891 1 96.25 132 ASP B O 1
ATOM 2152 N N . VAL B 1 133 ? 11.289 -13.023 -15.414 1 97.12 133 VAL B N 1
ATOM 2153 C CA . VAL B 1 133 ? 11.844 -13.766 -14.289 1 97.12 133 VAL B CA 1
ATOM 2154 C C . VAL B 1 133 ? 11.18 -15.141 -14.203 1 97.12 133 VAL B C 1
ATOM 2156 O O . VAL B 1 133 ? 9.992 -15.242 -13.906 1 97.12 133 VAL B O 1
ATOM 2159 N N . GLU B 1 134 ? 11.945 -16.156 -14.32 1 97.75 134 GLU B N 1
ATOM 2160 C CA . GLU B 1 134 ? 11.43 -17.531 -14.258 1 97.75 134 GLU B CA 1
ATOM 2161 C C . GLU B 1 134 ? 11.141 -17.938 -12.812 1 97.75 134 GLU B C 1
ATOM 2163 O O . GLU B 1 134 ? 11.922 -17.625 -11.906 1 97.75 134 GLU B O 1
ATOM 2168 N N . LEU B 1 135 ? 10.023 -18.609 -12.633 1 97.88 135 LEU B N 1
ATOM 2169 C CA . LEU B 1 135 ? 9.758 -19.219 -11.344 1 97.88 135 LEU B CA 1
ATOM 2170 C C . LEU B 1 135 ? 10.68 -20.406 -11.102 1 97.88 135 LEU B C 1
ATOM 2172 O O . LEU B 1 135 ? 10.719 -21.344 -11.906 1 97.88 135 LEU B O 1
ATOM 2176 N N . ASP B 1 136 ? 11.461 -20.25 -10 1 96.25 136 ASP B N 1
ATOM 2177 C CA . ASP B 1 136 ? 12.367 -21.359 -9.727 1 96.25 136 ASP B CA 1
ATOM 2178 C C . ASP B 1 136 ? 12.594 -21.531 -8.227 1 96.25 136 ASP B C 1
ATOM 2180 O O . ASP B 1 136 ? 12.039 -20.781 -7.418 1 96.25 136 ASP B O 1
ATOM 2184 N N . ALA B 1 137 ? 13.383 -22.484 -7.926 1 95.75 137 ALA B N 1
ATOM 2185 C CA . ALA B 1 137 ? 13.562 -22.875 -6.527 1 95.75 137 ALA B CA 1
ATOM 2186 C C . ALA B 1 137 ? 14.305 -21.797 -5.75 1 95.75 137 ALA B C 1
ATOM 2188 O O . ALA B 1 137 ? 14.18 -21.703 -4.527 1 95.75 137 ALA B O 1
ATOM 2189 N N . GLU B 1 138 ? 15.117 -20.984 -6.383 1 94.62 138 GLU B N 1
ATOM 2190 C CA . GLU B 1 138 ? 15.883 -19.938 -5.711 1 94.62 138 GLU B CA 1
ATOM 2191 C C . GLU B 1 138 ? 14.961 -18.891 -5.086 1 94.62 138 GLU B C 1
ATOM 2193 O O . GLU B 1 138 ? 15.297 -18.297 -4.066 1 94.62 138 GLU B O 1
ATOM 2198 N N . MET B 1 139 ? 13.766 -18.828 -5.645 1 95.88 139 MET B N 1
ATOM 2199 C CA . MET B 1 139 ? 12.812 -17.844 -5.125 1 95.88 139 MET B CA 1
ATOM 2200 C C . MET B 1 139 ? 11.844 -18.5 -4.145 1 95.88 139 MET B C 1
ATOM 2202 O O . MET B 1 139 ? 10.914 -17.844 -3.658 1 95.88 139 MET B O 1
ATOM 2206 N N . GLY B 1 140 ? 11.992 -19.766 -3.895 1 95.62 140 GLY B N 1
ATOM 2207 C CA . GLY B 1 140 ? 11.102 -20.5 -3.002 1 95.62 140 GLY B CA 1
ATOM 2208 C C . GLY B 1 140 ? 10.008 -21.25 -3.732 1 95.62 140 GLY B C 1
ATOM 2209 O O . GLY B 1 140 ? 9.156 -21.875 -3.104 1 95.62 140 GLY B O 1
ATOM 2210 N N . TYR B 1 141 ? 10.023 -21.172 -4.996 1 97.56 141 TYR B N 1
ATOM 2211 C CA . TYR B 1 141 ? 9.047 -21.875 -5.824 1 97.56 141 TYR B CA 1
ATOM 2212 C C . TYR B 1 141 ? 9.422 -23.344 -5.969 1 97.56 141 TYR B C 1
ATOM 2214 O O . TYR B 1 141 ? 9.953 -23.75 -7 1 97.56 141 TYR B O 1
ATOM 2222 N N . GLU B 1 142 ? 9.109 -24.047 -5.008 1 94.88 142 GLU B N 1
ATOM 2223 C CA . GLU B 1 142 ? 9.344 -25.484 -4.934 1 94.88 142 GLU B CA 1
ATOM 2224 C C . GLU B 1 142 ? 8.492 -26.141 -3.848 1 94.88 142 GLU B C 1
ATOM 2226 O O . GLU B 1 142 ? 8 -25.453 -2.947 1 94.88 142 GLU B O 1
ATOM 2231 N N . LEU B 1 143 ? 8.227 -27.469 -4.031 1 91.31 143 LEU B N 1
ATOM 2232 C CA . LEU B 1 143 ? 7.461 -28.156 -3.004 1 91.31 143 LEU B CA 1
ATOM 2233 C C . LEU B 1 143 ? 8.32 -28.406 -1.768 1 91.31 143 LEU B C 1
ATOM 2235 O O . LEU B 1 143 ? 9.531 -28.594 -1.877 1 91.31 143 LEU B O 1
ATOM 2239 N N . SER B 1 144 ? 7.668 -28.25 -0.578 1 79.06 144 SER B N 1
ATOM 2240 C CA . SER B 1 144 ? 8.383 -28.594 0.649 1 79.06 144 SER B CA 1
ATOM 2241 C C . SER B 1 144 ? 8.875 -30.031 0.629 1 79.06 144 SER B C 1
ATOM 2243 O O . SER B 1 144 ? 8.188 -30.922 0.117 1 79.06 144 SER B O 1
ATOM 2245 N N . SER B 1 145 ? 10.211 -30.234 0.821 1 65.44 145 SER B N 1
ATOM 2246 C CA . SER B 1 145 ? 10.688 -31.609 0.971 1 65.44 145 SER B CA 1
ATOM 2247 C C . SER B 1 145 ? 10.062 -32.281 2.188 1 65.44 145 SER B C 1
ATOM 2249 O O . SER B 1 145 ? 9.719 -31.609 3.166 1 65.44 145 SER B O 1
#

Secondary structure (DSSP, 8-state):
--HHHHHHHHHHTSGGGTTS-EEEEEEETTEEEEEEEE-GGGB-TTSSB-HHHHHHHHHHHHHHHHHTT-SSEEEEEEEEEEEE-----SEEEEEEEEEEEEETTEEEEEEEEE-TTS-EEEEEEEEEEEEEEEP-GGGT-S---/--HHHHHHHHHHTSGGGTTS-EEEEEEETTEEEEEEEE-GGGB-TTSSB-HHHHHHHHHHHHHHHHHTT-SSEEEEEEEEEEEE-----SEEEEEEEEEEEEETTEEEEEEEEE-TTS-EEEEEEEEEEEEEEEP-GGGT-S---

Nearest PDB structures (foldseek):
  3lz7-assembly1_A  TM=9.003E-01  e=8.493E-10  Haemophilus influenzae
  3s4k-assembly1_A  TM=8.959E-01  e=2.225E-09  Mycobacterium tuberculosis
  4qd7-assembly1_A  TM=8.484E-01  e=1.080E-09  Pseudomonas aeruginosa PAO1
  4qdb-assembly4_F  TM=8.529E-01  e=1.857E-09  Pseudomonas aeruginosa PAO1
  4qda-assembly3_D  TM=8.597E-01  e=3.006E-09  Pseudomonas aeruginosa PAO1

Radius of gyration: 18.59 Å; Cα contacts (8 Å, |Δi|>4): 782; chains: 2; bounding box: 37×60×47 Å

Organism: Natronomonas pharaonis (strain ATCC 35678 / DSM 2160 / CIP 103997 / JCM 8858 / NBRC 14720 / NCIMB 2260 / Gabara) (NCBI:txid348780)

InterPro domains:
  IPR003736 Phenylacetic acid degradation-related domain [TIGR00369] (18-127)
  IPR006683 Thioesterase domain [PF03061] (49-120)
  IPR029069 HotDog domain superfamily [SSF54637] (2-128)
  IPR052723 Acyl-coenzyme A thioesterase PaaI [PTHR42856] (7-110)

Solvent-accessible surface area (backbone atoms only — not comparable to full-atom values): 14351 Å² total; per-residue (Å²): 137,58,59,54,61,10,50,40,43,13,55,69,67,16,48,55,44,68,88,53,62,62,49,68,42,67,80,46,88,23,22,15,35,21,37,34,58,48,40,68,63,39,11,38,57,85,62,24,47,37,65,43,58,56,46,39,37,36,50,51,13,18,49,50,2,49,37,57,72,39,88,60,39,41,60,40,71,40,34,39,39,40,38,45,76,47,86,51,47,64,54,35,41,38,15,43,17,32,50,76,38,87,46,96,76,40,32,32,15,37,23,42,29,21,39,81,83,67,48,72,27,34,37,32,41,38,33,33,30,80,50,93,46,66,63,34,60,92,44,36,39,42,75,85,129,137,58,60,56,60,10,51,40,43,13,55,68,68,16,47,55,43,67,89,53,61,65,50,68,43,66,79,46,88,23,23,15,34,22,36,34,58,48,40,69,64,40,10,39,58,86,62,24,48,37,65,43,58,56,47,39,38,36,50,51,14,17,48,49,2,50,38,56,71,39,89,59,38,41,62,41,71,41,34,40,38,39,38,47,77,46,86,50,44,63,55,35,40,38,15,42,16,32,49,78,40,88,44,98,76,41,32,31,16,37,25,42,28,22,39,80,84,67,49,72,27,33,38,31,41,37,32,33,29,79,51,90,47,65,64,34,60,93,40,36,39,42,75,84,129